Protein AF-A0A3C1QRS1-F1 (afdb_monomer)

Foldseek 3Di:
DDDDDDDDPPDPPPPPVPVVVVVVVVVVVPPPPDPPPVPPPDPPPLDDPALLVLLQLLVVLLCVLQVDPPADHDPDDDDPPPPPPPDDDDDDDDPPPPPPDPDPDPSQVSNLVSLVCNLVNLVVFPQDPVLSVVSVVLSVVVVVVCVVDPPNCQNVDPVSVVSSRVSSNSSNVSSVVRVVVVVVVVVD

Mean predicted aligned error: 15.92 Å

Nearest PDB structures (foldseek):
  4n1y-assembly2_C  TM=4.239E-01  e=4.030E+00  Magallana gigas

Sequence (188 aa):
MNELRPESRSQWRGRWDRCWSLAIAVLLLGCSSGEIEHAEHHDPPHRPERFADAVVRLGELYRERSGTADLPLLELPAVEESPIETAADEEHEEHEESHEDETPVGPAVESRDLWVWLPTLAAETDLPEETWNAIAAISREWQARERELAWDRLADDDATRQWWRQSLIRLADDARRSLDKTNAIEAQ

pLDDT: mean 72.36, std 20.05, range [37.72, 96.56]

Structure (mmCIF, N/CA/C/O backbone):
data_AF-A0A3C1QRS1-F1
#
_entry.id   AF-A0A3C1QRS1-F1
#
loop_
_atom_site.group_PDB
_atom_site.id
_atom_site.type_symbol
_atom_site.label_atom_id
_atom_site.label_alt_id
_atom_site.label_comp_id
_atom_site.label_asym_id
_atom_site.label_entity_id
_atom_site.label_seq_id
_atom_site.pdbx_PDB_ins_code
_atom_site.Cartn_x
_atom_site.Cartn_y
_atom_site.Cartn_z
_atom_site.occupancy
_atom_site.B_iso_or_equiv
_atom_site.auth_seq_id
_atom_site.auth_comp_id
_atom_site.auth_asym_id
_atom_site.auth_atom_id
_atom_site.pdbx_PDB_model_num
ATOM 1 N N . MET A 1 1 ? -22.694 48.373 -62.208 1.00 39.94 1 MET A N 1
ATOM 2 C CA . MET A 1 1 ? -23.420 47.200 -62.737 1.00 39.94 1 MET A CA 1
ATOM 3 C C . MET A 1 1 ? -22.539 45.975 -62.581 1.00 39.94 1 MET A C 1
ATOM 5 O O . MET A 1 1 ? -21.342 46.085 -62.807 1.00 39.94 1 MET A O 1
ATOM 9 N N . ASN A 1 2 ? -23.194 44.864 -62.238 1.00 39.66 2 ASN A N 1
ATOM 10 C CA . ASN A 1 2 ? -22.746 43.468 -62.167 1.00 39.66 2 ASN A CA 1
ATOM 11 C C . ASN A 1 2 ? -22.130 42.968 -60.853 1.00 39.66 2 ASN A C 1
ATOM 13 O O . ASN A 1 2 ? -20.922 42.941 -60.649 1.00 39.66 2 ASN A O 1
ATOM 17 N N . GLU A 1 3 ? -23.049 42.495 -60.009 1.00 40.97 3 GLU A N 1
ATOM 18 C CA . GLU A 1 3 ? -22.867 41.479 -58.977 1.00 40.97 3 GLU A CA 1
ATOM 19 C C . GLU A 1 3 ? -22.369 40.155 -59.593 1.00 40.97 3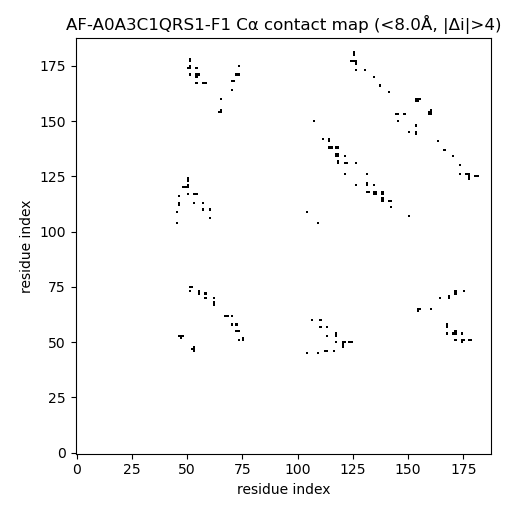 GLU A C 1
ATOM 21 O O . GLU A 1 3 ? -22.897 39.696 -60.609 1.00 40.97 3 GLU A O 1
ATOM 26 N N . LEU A 1 4 ? -21.377 39.517 -58.965 1.00 44.28 4 LEU A N 1
ATOM 27 C CA . LEU A 1 4 ? -20.956 38.147 -59.273 1.00 44.28 4 LEU A CA 1
ATOM 28 C C . LEU A 1 4 ? -21.562 37.188 -58.238 1.00 44.28 4 LEU A C 1
ATOM 30 O O . LEU A 1 4 ? -21.310 37.305 -57.039 1.00 44.28 4 LEU A O 1
ATOM 34 N N . ARG A 1 5 ? -22.385 36.249 -58.725 1.00 52.91 5 ARG A N 1
ATOM 35 C CA . ARG A 1 5 ? -22.987 35.143 -57.960 1.00 52.91 5 ARG A CA 1
ATOM 36 C C . ARG A 1 5 ? -21.921 34.237 -57.321 1.00 52.91 5 ARG A C 1
ATOM 38 O O . ARG A 1 5 ? -20.895 33.992 -57.951 1.00 52.91 5 ARG A O 1
ATOM 45 N N . PRO A 1 6 ? -22.207 33.622 -56.159 1.00 46.84 6 PRO A N 1
ATOM 46 C CA . PRO A 1 6 ? -21.380 32.557 -55.605 1.00 46.84 6 PRO A CA 1
ATOM 47 C C . PRO A 1 6 ? -21.669 31.210 -56.286 1.00 46.84 6 PRO A C 1
ATOM 49 O O . PRO A 1 6 ? -22.813 30.750 -56.334 1.00 46.84 6 PRO A O 1
ATOM 52 N N . GLU A 1 7 ? -20.615 30.568 -56.791 1.00 50.31 7 GLU A N 1
ATOM 53 C CA . GLU A 1 7 ? -20.659 29.201 -57.304 1.00 50.31 7 GLU A CA 1
ATOM 54 C C . GLU A 1 7 ? -20.852 28.156 -56.192 1.00 50.31 7 GLU A C 1
ATOM 56 O O . GLU A 1 7 ? -20.494 28.319 -55.023 1.00 50.31 7 GLU A O 1
ATOM 61 N N . SER A 1 8 ? -21.488 27.066 -56.606 1.00 51.59 8 SER A N 1
ATOM 62 C CA . SER A 1 8 ? -22.119 26.003 -55.834 1.00 51.59 8 SER A CA 1
ATOM 63 C C . SER A 1 8 ? -21.165 25.125 -55.012 1.00 51.59 8 SER A C 1
ATOM 65 O O . SER A 1 8 ? -20.314 24.417 -55.547 1.00 51.59 8 SER A O 1
ATOM 67 N N . ARG A 1 9 ? -21.421 25.052 -53.700 1.00 47.50 9 ARG A N 1
ATOM 68 C CA . ARG A 1 9 ? -20.767 24.181 -52.701 1.00 47.50 9 ARG A CA 1
ATOM 69 C C . ARG A 1 9 ? -21.214 22.700 -52.737 1.00 47.50 9 ARG A C 1
ATOM 71 O O . ARG A 1 9 ? -21.421 22.118 -51.674 1.00 47.50 9 ARG A O 1
ATOM 78 N N . SER A 1 10 ? -21.408 22.064 -53.897 1.00 52.88 10 SER A N 1
ATOM 79 C CA . SER A 1 10 ? -22.007 20.706 -53.931 1.00 52.88 10 SER A CA 1
ATOM 80 C C . SER A 1 10 ? -21.121 19.545 -54.403 1.00 52.88 10 SER A C 1
ATOM 82 O O . SER A 1 10 ? -21.617 18.426 -54.460 1.00 52.88 10 SER A O 1
ATOM 84 N N . GLN A 1 11 ? -19.820 19.730 -54.663 1.00 47.50 11 GLN A N 1
ATOM 85 C CA . GLN A 1 11 ? -18.969 18.622 -55.153 1.00 47.50 11 GLN A CA 1
ATOM 86 C C . GLN A 1 11 ? -18.073 17.921 -54.114 1.00 47.50 11 GLN A C 1
ATOM 88 O O . GLN A 1 11 ? -17.439 16.924 -54.444 1.00 47.50 11 GLN A O 1
ATOM 93 N N . TRP A 1 12 ? -18.051 18.344 -52.846 1.00 48.62 12 TRP A N 1
ATOM 94 C CA . TRP A 1 12 ? -17.111 17.780 -51.854 1.00 48.62 12 TRP A CA 1
ATOM 95 C C . TRP A 1 12 ? -17.691 16.722 -50.901 1.00 48.62 12 TRP A C 1
ATOM 97 O O . TRP A 1 12 ? -16.955 16.186 -50.076 1.00 48.62 12 TRP A O 1
ATOM 107 N N . ARG A 1 13 ? -18.981 16.370 -51.004 1.00 48.38 13 ARG A N 1
ATOM 108 C CA . ARG A 1 13 ? -19.631 15.436 -50.056 1.00 48.38 13 ARG A CA 1
ATOM 109 C C . ARG A 1 13 ? -19.670 13.965 -50.488 1.00 48.38 13 ARG A C 1
ATOM 111 O O . ARG A 1 13 ? -20.066 13.130 -49.698 1.00 48.38 13 ARG A O 1
ATOM 118 N N . GLY A 1 14 ? -19.234 13.612 -51.698 1.00 47.81 14 GLY A N 1
ATOM 119 C CA . GLY A 1 14 ? -19.431 12.248 -52.222 1.00 47.81 14 GLY A CA 1
ATOM 120 C C . GLY A 1 14 ? -18.345 11.211 -51.897 1.00 47.81 14 GLY A C 1
ATOM 121 O O . GLY A 1 14 ? -18.538 10.035 -52.199 1.00 47.81 14 GLY A O 1
ATOM 122 N N . ARG A 1 15 ? -17.187 11.610 -51.345 1.00 47.47 15 ARG A N 1
ATOM 123 C CA . ARG A 1 15 ? -16.005 10.722 -51.235 1.00 47.47 15 ARG A CA 1
ATOM 124 C C . ARG A 1 15 ? -15.656 10.265 -49.814 1.00 47.47 15 ARG A C 1
ATOM 126 O O . ARG A 1 15 ? -14.784 9.418 -49.671 1.00 47.47 15 ARG A O 1
ATOM 133 N N . TRP A 1 16 ? -16.342 10.778 -48.792 1.00 46.84 16 TRP A N 1
ATOM 134 C CA . TRP A 1 16 ? -16.039 10.495 -47.380 1.00 46.84 16 TRP A CA 1
ATOM 135 C C . TRP A 1 16 ? -16.948 9.424 -46.748 1.00 46.84 16 TRP A C 1
ATOM 137 O O . TRP A 1 16 ? -16.534 8.766 -45.797 1.00 46.84 16 TRP A O 1
ATOM 147 N N . ASP A 1 17 ? -18.130 9.161 -47.318 1.00 48.34 17 ASP A N 1
ATOM 148 C CA . ASP A 1 17 ? -19.126 8.256 -46.715 1.00 48.34 17 ASP A CA 1
ATOM 149 C C . ASP A 1 17 ? -18.831 6.754 -46.886 1.00 48.34 17 ASP A C 1
ATOM 151 O O . ASP A 1 17 ? -19.448 5.926 -46.225 1.00 48.34 17 ASP A O 1
ATOM 155 N N . ARG A 1 18 ? -17.870 6.359 -47.735 1.00 50.56 18 ARG A N 1
ATOM 156 C CA . ARG A 1 18 ? -17.584 4.927 -47.978 1.00 50.56 18 ARG A CA 1
ATOM 157 C C . ARG A 1 18 ? -16.589 4.298 -47.001 1.00 50.56 18 ARG A C 1
ATOM 159 O O . ARG A 1 18 ? -16.533 3.077 -46.921 1.00 50.56 18 ARG A O 1
ATOM 166 N N . CYS A 1 19 ? -15.826 5.096 -46.251 1.00 49.41 19 CYS A N 1
ATOM 167 C CA . CYS A 1 19 ? -14.858 4.565 -45.281 1.00 49.41 19 CYS A CA 1
ATOM 168 C C . CYS A 1 19 ? -15.501 4.216 -43.931 1.00 49.41 19 CYS A C 1
ATOM 170 O O . CYS A 1 19 ? -14.977 3.380 -43.202 1.00 49.41 19 CYS A O 1
ATOM 172 N N . TRP A 1 20 ? -16.646 4.818 -43.604 1.00 44.72 20 TRP A N 1
ATOM 173 C CA . TRP A 1 20 ? -17.283 4.636 -42.300 1.00 44.72 20 TR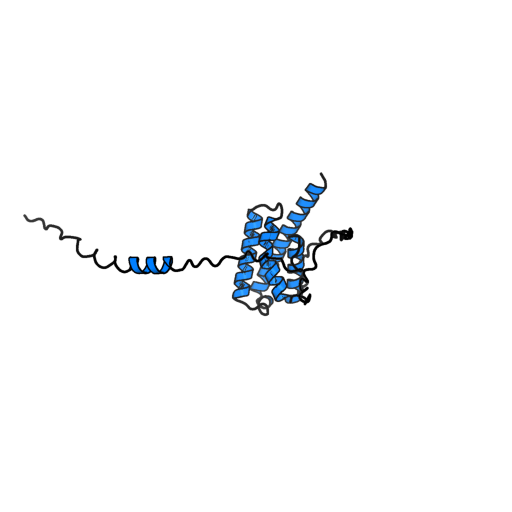P A CA 1
ATOM 174 C C . TRP A 1 20 ? -18.079 3.330 -42.190 1.00 44.72 20 TRP A C 1
ATOM 176 O O . TRP A 1 20 ? -18.100 2.714 -41.128 1.00 44.72 20 TRP A O 1
ATOM 186 N N . SER A 1 21 ? -18.675 2.841 -43.282 1.00 50.91 21 SER A N 1
ATOM 187 C CA . SER A 1 21 ? -19.507 1.628 -43.232 1.00 50.91 21 SER A CA 1
ATOM 188 C C . SER A 1 21 ? -18.708 0.337 -43.017 1.00 50.91 21 SER A C 1
ATOM 190 O O . SER A 1 21 ? -19.229 -0.608 -42.434 1.00 50.91 21 SER A O 1
ATOM 192 N N . LEU A 1 22 ? -17.441 0.289 -43.446 1.00 54.53 22 LEU A N 1
ATOM 193 C CA . LEU A 1 22 ? -16.604 -0.911 -43.311 1.00 54.53 22 LEU A CA 1
ATOM 194 C C . LEU A 1 22 ? -16.035 -1.057 -41.887 1.00 54.53 22 LEU A C 1
ATOM 196 O O . LEU A 1 22 ? -15.890 -2.173 -41.399 1.00 54.53 22 LEU A O 1
ATOM 200 N N . ALA A 1 23 ? -15.804 0.059 -41.187 1.00 56.41 23 ALA A N 1
ATOM 201 C CA . ALA A 1 23 ? -15.341 0.058 -39.798 1.00 56.41 23 ALA A CA 1
ATOM 202 C C . ALA A 1 23 ? -16.412 -0.453 -38.813 1.00 56.41 23 ALA A C 1
ATOM 204 O O . ALA A 1 23 ? -16.091 -1.167 -37.867 1.00 56.41 23 ALA A O 1
ATOM 205 N N . ILE A 1 24 ? -17.691 -0.149 -39.060 1.00 58.31 24 ILE A N 1
ATOM 206 C CA . ILE A 1 24 ? -18.803 -0.590 -38.198 1.00 58.31 24 ILE A CA 1
ATOM 207 C C . ILE A 1 24 ? -19.038 -2.104 -38.322 1.00 58.31 24 ILE A C 1
ATOM 209 O O . ILE A 1 24 ? -19.318 -2.765 -37.326 1.00 58.31 24 ILE A O 1
ATOM 213 N N . ALA A 1 25 ? -18.871 -2.680 -39.517 1.00 54.94 25 ALA A N 1
ATOM 214 C CA . ALA A 1 25 ? -19.080 -4.114 -39.730 1.00 54.94 25 ALA A CA 1
ATOM 215 C C . ALA A 1 25 ? -18.032 -4.994 -39.015 1.00 54.94 25 ALA A C 1
ATOM 217 O O . ALA A 1 25 ? -18.362 -6.093 -38.577 1.00 54.94 25 ALA A O 1
ATOM 218 N N . VAL A 1 26 ? -16.796 -4.507 -38.842 1.00 59.34 26 VAL A N 1
ATOM 219 C CA . VAL A 1 26 ? -15.735 -5.222 -38.102 1.00 59.34 26 VAL A CA 1
ATOM 220 C C . VAL A 1 26 ? -15.983 -5.204 -36.588 1.00 59.34 26 VAL A C 1
ATOM 222 O O . VAL A 1 26 ? -15.642 -6.164 -35.905 1.00 59.34 26 VAL A O 1
ATOM 225 N N . LEU A 1 27 ? -16.643 -4.168 -36.059 1.00 56.66 27 LEU A N 1
ATOM 226 C CA . LEU A 1 27 ? -16.970 -4.072 -34.630 1.00 56.66 27 LEU A CA 1
ATOM 227 C C . LEU A 1 27 ? -18.121 -5.000 -34.197 1.00 56.66 27 LEU A C 1
ATOM 229 O O . LEU A 1 27 ? -18.202 -5.346 -33.024 1.00 56.66 27 LEU A O 1
ATOM 233 N N . LEU A 1 28 ? -18.989 -5.437 -35.118 1.00 55.19 28 LEU A N 1
ATOM 234 C CA . LEU A 1 28 ? -20.160 -6.270 -34.793 1.00 55.19 28 LEU A CA 1
ATOM 235 C C . LEU A 1 28 ? -19.903 -7.788 -34.857 1.00 55.19 28 LEU A C 1
ATOM 237 O O . LEU A 1 28 ? -20.743 -8.561 -34.409 1.00 55.19 28 LEU A O 1
ATOM 241 N N . LEU A 1 29 ? -18.752 -8.227 -35.376 1.00 53.75 29 LEU A N 1
ATOM 242 C CA . LEU A 1 29 ? -18.361 -9.646 -35.456 1.00 53.75 29 LEU A CA 1
ATOM 243 C C . LEU A 1 29 ? -17.457 -10.106 -34.295 1.00 53.75 29 LEU A C 1
ATOM 245 O O . LEU A 1 29 ? -17.057 -11.265 -34.263 1.00 53.75 29 LEU A O 1
ATOM 249 N N . GLY A 1 30 ? -17.143 -9.219 -33.342 1.00 45.81 30 GLY A N 1
ATOM 250 C CA . GLY A 1 30 ? -16.249 -9.498 -32.209 1.00 45.81 30 GLY A CA 1
ATOM 251 C C . GLY A 1 30 ? -16.929 -9.928 -30.902 1.00 45.81 30 GLY A C 1
ATOM 252 O O . GLY A 1 30 ? -16.236 -10.130 -29.913 1.00 45.81 30 GLY A O 1
ATOM 253 N N . CYS A 1 31 ? -18.257 -10.072 -30.862 1.00 50.50 31 CYS A N 1
ATOM 254 C CA . CYS A 1 31 ? -18.978 -10.542 -29.673 1.00 50.50 31 CYS A CA 1
ATOM 255 C C . CYS A 1 31 ? -19.237 -12.054 -29.743 1.00 50.50 31 CYS A C 1
ATOM 257 O O . CYS A 1 31 ? -20.384 -12.493 -29.750 1.00 50.50 31 CYS A O 1
ATOM 259 N N . SER A 1 32 ? -18.178 -12.866 -29.789 1.00 42.03 32 SER A N 1
ATOM 260 C CA . SER A 1 32 ? -18.279 -14.239 -29.292 1.00 42.03 32 SER A CA 1
ATOM 261 C C . SER A 1 32 ? -18.217 -14.162 -27.769 1.00 42.03 32 SER A C 1
ATOM 263 O O . SER A 1 32 ? -17.135 -14.151 -27.184 1.00 42.03 32 SER A O 1
ATOM 265 N N . SER A 1 33 ? -19.384 -14.028 -27.139 1.00 47.28 33 SER A N 1
ATOM 266 C CA . SER A 1 33 ? -19.547 -14.286 -25.713 1.00 47.28 33 SER A CA 1
ATOM 267 C C . SER A 1 33 ? -19.246 -15.764 -25.484 1.00 47.28 33 SER A C 1
ATOM 269 O O . SER A 1 33 ? -20.115 -16.616 -25.668 1.00 47.28 33 SER A O 1
ATOM 271 N N . GLY A 1 34 ? -17.992 -16.069 -25.154 1.00 40.03 34 GLY A N 1
ATOM 272 C CA . GLY A 1 34 ? -17.713 -17.276 -24.394 1.00 40.03 34 GLY A CA 1
ATOM 273 C C . GLY A 1 34 ? -18.531 -17.182 -23.116 1.00 40.03 34 GLY A C 1
ATOM 274 O O . GLY A 1 34 ? -18.587 -16.112 -22.505 1.00 40.03 34 GLY A O 1
ATOM 275 N N . GLU A 1 35 ? -19.235 -18.256 -22.784 1.00 43.28 35 GLU A N 1
ATOM 276 C CA . GLU A 1 35 ? -19.787 -18.448 -21.452 1.00 43.28 35 GLU A CA 1
ATOM 277 C C . GLU A 1 35 ? -18.638 -18.198 -20.475 1.00 43.28 35 GLU A C 1
ATOM 279 O O . GLU A 1 35 ? -17.653 -18.933 -20.450 1.00 43.28 35 GLU A O 1
ATOM 284 N N . ILE A 1 36 ? -18.698 -17.065 -19.775 1.00 47.47 36 ILE A N 1
ATOM 285 C CA . ILE A 1 36 ? -17.807 -16.796 -18.660 1.00 47.47 36 ILE A CA 1
ATOM 286 C C . ILE A 1 36 ? -18.325 -17.741 -17.586 1.00 47.47 36 ILE A C 1
ATOM 288 O O . ILE A 1 36 ? -19.263 -17.408 -16.864 1.00 47.47 36 ILE A O 1
ATOM 292 N N . GLU A 1 37 ? -17.774 -18.953 -17.550 1.00 45.62 37 GLU A N 1
ATOM 293 C CA . GLU A 1 37 ? -17.699 -19.707 -16.310 1.00 45.62 37 GLU A CA 1
ATOM 294 C C . GLU A 1 37 ? -17.168 -18.709 -15.284 1.00 45.62 37 GLU A C 1
ATOM 296 O O . GLU A 1 37 ? -16.065 -18.173 -15.431 1.00 45.62 37 GLU A O 1
ATOM 301 N N . HIS A 1 38 ? -18.017 -18.334 -14.328 1.00 42.88 38 HIS A N 1
ATOM 302 C CA . HIS A 1 38 ? -17.581 -17.582 -13.170 1.00 42.88 38 HIS A CA 1
ATOM 303 C C . HIS A 1 38 ? -16.620 -18.512 -12.443 1.00 42.88 38 HIS A C 1
ATOM 305 O O . HIS A 1 38 ? -17.056 -19.314 -11.627 1.00 42.88 38 HIS A O 1
ATOM 311 N N . ALA A 1 39 ? -15.337 -18.466 -12.812 1.00 52.06 39 ALA A N 1
ATOM 312 C CA . ALA A 1 39 ? -14.289 -19.034 -11.997 1.00 52.06 39 ALA A CA 1
ATOM 313 C C . ALA A 1 39 ? -14.526 -18.445 -10.611 1.00 52.06 39 ALA A C 1
ATOM 315 O O . ALA A 1 39 ? -14.500 -17.219 -10.447 1.00 52.06 39 ALA A O 1
ATOM 316 N N . GLU A 1 40 ? -14.892 -19.302 -9.663 1.00 50.53 40 GLU A N 1
A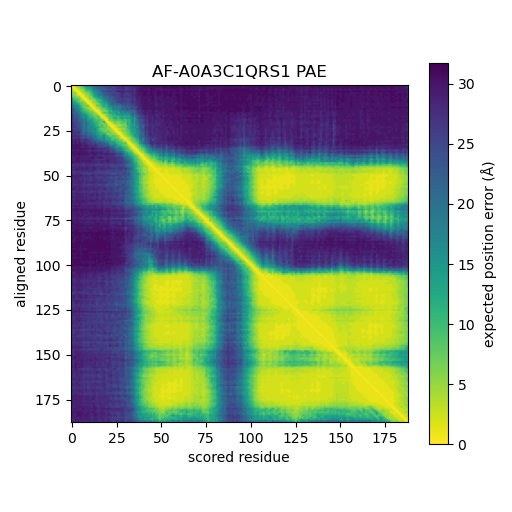TOM 317 C CA . GLU A 1 40 ? -14.936 -18.934 -8.263 1.00 50.53 40 GLU A CA 1
ATOM 318 C C . GLU A 1 40 ? -13.520 -18.467 -7.947 1.00 50.53 40 GLU A C 1
ATOM 320 O O . GLU A 1 40 ? -12.569 -19.246 -7.909 1.00 50.53 40 GLU A O 1
ATOM 325 N N . HIS A 1 41 ? -13.350 -17.145 -7.902 1.00 55.56 41 HIS A N 1
ATOM 326 C CA . HIS A 1 41 ? -12.082 -16.519 -7.590 1.00 55.56 41 HIS A CA 1
ATOM 327 C C . HIS A 1 41 ? -11.869 -16.731 -6.097 1.00 55.56 41 HIS A C 1
ATOM 329 O O . HIS A 1 41 ? -12.187 -15.864 -5.288 1.00 55.56 41 HIS A O 1
ATOM 335 N N . HIS A 1 42 ? -11.387 -17.918 -5.744 1.00 59.62 42 HIS A N 1
ATOM 336 C CA . HIS A 1 42 ? -10.816 -18.153 -4.437 1.00 59.62 42 HIS A CA 1
ATOM 337 C C . HIS A 1 42 ? -9.572 -17.285 -4.337 1.00 59.62 42 HIS A C 1
ATOM 339 O O . HIS A 1 42 ? -8.631 -17.413 -5.126 1.00 59.62 42 HIS A O 1
ATOM 345 N N . ASP A 1 43 ? -9.610 -16.345 -3.399 1.00 68.56 43 ASP A N 1
ATOM 346 C CA . ASP A 1 43 ? -8.413 -15.619 -3.036 1.00 68.56 43 ASP A CA 1
ATOM 347 C C . ASP A 1 43 ? -7.376 -16.629 -2.534 1.00 68.56 43 ASP A C 1
ATOM 349 O O . ASP A 1 43 ? -7.723 -17.570 -1.813 1.00 68.56 43 ASP A O 1
ATOM 353 N N . PRO A 1 44 ? -6.108 -16.481 -2.937 1.00 72.06 44 PRO A N 1
ATOM 354 C CA . PRO A 1 44 ? -5.079 -17.406 -2.512 1.00 72.06 44 PRO A CA 1
ATOM 355 C C . PRO A 1 44 ? -4.884 -17.316 -0.985 1.00 72.06 44 PRO A C 1
ATOM 357 O O . PRO A 1 44 ? -5.183 -16.276 -0.388 1.00 72.06 44 PRO A O 1
ATOM 360 N N . PRO A 1 45 ? -4.326 -18.362 -0.347 1.00 78.12 45 PRO A N 1
ATOM 361 C CA . PRO A 1 45 ? -4.226 -18.461 1.115 1.00 78.12 45 PRO A CA 1
ATOM 362 C C . PRO A 1 45 ? -3.501 -17.294 1.802 1.00 78.12 45 PRO A C 1
ATOM 364 O O . PRO A 1 45 ? -3.683 -17.065 2.992 1.00 78.12 45 PRO A O 1
ATOM 367 N N . HIS A 1 46 ? -2.666 -16.550 1.069 1.00 80.50 46 HIS A N 1
ATOM 368 C CA . HIS A 1 46 ? -1.925 -15.395 1.579 1.00 80.50 46 HIS A CA 1
ATOM 369 C C . HIS A 1 46 ? -2.678 -14.063 1.477 1.00 80.50 46 HIS A C 1
ATOM 371 O O . HIS A 1 46 ? -2.090 -13.030 1.806 1.00 80.50 46 HIS A O 1
ATOM 377 N N . ARG A 1 47 ? -3.940 -14.030 1.017 1.00 87.19 47 ARG A N 1
ATOM 378 C CA . ARG A 1 47 ? -4.738 -12.796 1.058 1.00 87.19 47 ARG A CA 1
ATOM 379 C C . ARG A 1 47 ? -5.048 -12.432 2.514 1.00 87.19 47 ARG A C 1
ATOM 381 O O . ARG A 1 47 ? -5.721 -13.197 3.196 1.00 87.19 47 ARG A O 1
ATOM 388 N N . PRO A 1 48 ? -4.642 -11.242 2.989 1.00 90.44 48 PRO A N 1
ATOM 389 C CA . PRO A 1 48 ? -5.002 -10.796 4.328 1.00 90.44 48 PRO A CA 1
ATOM 390 C C . PRO A 1 48 ? -6.495 -10.484 4.429 1.00 90.44 48 PRO A C 1
ATOM 392 O O . PRO A 1 48 ? -7.066 -9.893 3.510 1.00 90.44 48 PRO A O 1
ATOM 395 N N . GLU A 1 49 ? -7.102 -10.807 5.570 1.00 89.25 49 GLU A N 1
ATOM 396 C CA . GLU A 1 49 ? -8.524 -10.542 5.823 1.00 89.25 49 GLU A CA 1
ATOM 397 C C . GLU A 1 49 ? -8.824 -9.050 5.993 1.00 89.25 49 GLU A C 1
ATOM 399 O O . GLU A 1 49 ? -9.899 -8.584 5.620 1.00 89.25 49 GLU A O 1
ATOM 404 N N . ARG A 1 50 ? -7.890 -8.276 6.566 1.00 91.00 50 ARG A N 1
ATOM 405 C CA . ARG A 1 50 ? -8.108 -6.858 6.882 1.00 91.00 50 ARG A CA 1
ATOM 406 C C . ARG A 1 50 ? -7.155 -5.967 6.105 1.00 91.00 50 ARG A C 1
ATOM 408 O O . ARG A 1 50 ? -5.984 -6.278 5.885 1.00 91.00 50 ARG A O 1
ATOM 415 N N . PHE A 1 51 ? -7.637 -4.767 5.782 1.00 92.56 51 PHE A N 1
ATOM 416 C CA . PHE A 1 51 ? -6.821 -3.715 5.174 1.00 92.56 51 PHE A CA 1
ATOM 417 C C . PHE A 1 51 ? -5.536 -3.427 5.964 1.00 92.56 51 PHE A C 1
ATOM 419 O O . PHE A 1 51 ? -4.467 -3.284 5.375 1.00 92.56 51 PHE A O 1
ATOM 426 N N . ALA A 1 52 ? -5.622 -3.373 7.296 1.00 92.56 52 ALA A N 1
ATOM 427 C CA . ALA A 1 52 ? -4.469 -3.081 8.140 1.00 92.56 52 ALA A CA 1
ATOM 428 C C . ALA A 1 52 ? -3.387 -4.174 8.063 1.00 92.56 52 ALA A C 1
ATOM 430 O O . ALA A 1 52 ? -2.202 -3.843 7.986 1.00 92.56 52 ALA A O 1
ATOM 431 N N . ASP A 1 53 ? -3.790 -5.444 7.987 1.00 92.00 53 ASP A N 1
ATOM 432 C CA . ASP A 1 53 ? -2.883 -6.592 7.870 1.00 92.00 53 ASP A CA 1
ATOM 433 C C . ASP A 1 53 ? -2.134 -6.556 6.531 1.00 92.00 53 ASP A C 1
ATOM 435 O O . ASP A 1 53 ? -0.912 -6.712 6.483 1.00 92.00 53 ASP A O 1
ATOM 439 N N . ALA A 1 54 ? -2.838 -6.227 5.442 1.00 93.81 54 ALA A N 1
ATOM 440 C CA . ALA A 1 54 ? -2.220 -6.052 4.130 1.00 93.81 54 ALA A CA 1
ATOM 441 C C . ALA A 1 54 ? -1.189 -4.917 4.099 1.00 93.81 54 ALA A C 1
ATOM 443 O O . ALA A 1 54 ? -0.118 -5.060 3.503 1.00 93.81 54 ALA A O 1
ATOM 444 N N . VAL A 1 55 ? -1.474 -3.795 4.765 1.00 94.00 55 VAL A N 1
ATOM 445 C CA . VAL A 1 55 ? -0.530 -2.672 4.861 1.00 94.00 55 VAL A CA 1
ATOM 446 C C . VAL A 1 55 ? 0.706 -3.051 5.681 1.00 94.00 55 VAL A C 1
ATOM 448 O O . VAL A 1 55 ? 1.821 -2.683 5.299 1.00 94.00 55 VAL A O 1
ATOM 451 N N . VAL A 1 56 ? 0.541 -3.808 6.772 1.00 92.56 56 VAL A N 1
ATOM 452 C CA . VAL A 1 56 ? 1.670 -4.331 7.559 1.00 92.56 56 VAL A CA 1
ATOM 453 C C . VAL A 1 56 ? 2.539 -5.243 6.707 1.00 92.56 56 VAL A C 1
ATOM 455 O O . VAL A 1 56 ? 3.745 -4.996 6.604 1.00 92.56 56 VAL A O 1
ATOM 458 N N . ARG A 1 57 ? 1.934 -6.224 6.027 1.00 93.06 57 ARG A N 1
ATOM 459 C CA . ARG A 1 57 ? 2.679 -7.179 5.204 1.00 93.06 57 ARG A CA 1
ATOM 460 C C . ARG A 1 57 ? 3.423 -6.497 4.056 1.00 93.06 57 ARG A C 1
ATOM 462 O O . ARG A 1 57 ? 4.594 -6.783 3.812 1.00 93.06 57 ARG A O 1
ATOM 469 N N . LEU A 1 58 ? 2.813 -5.497 3.415 1.00 92.69 58 LEU A N 1
ATOM 470 C CA . LEU A 1 58 ? 3.497 -4.664 2.419 1.00 92.69 58 LEU A CA 1
ATOM 471 C C . LEU A 1 58 ? 4.700 -3.901 2.992 1.00 92.69 58 LEU A C 1
ATOM 473 O O . LEU A 1 58 ? 5.717 -3.744 2.311 1.00 92.69 58 LEU A O 1
ATOM 477 N N . GLY A 1 59 ? 4.606 -3.422 4.234 1.00 91.69 59 GLY A N 1
ATOM 478 C CA . GLY A 1 59 ? 5.717 -2.778 4.932 1.00 91.69 59 GLY A CA 1
ATOM 479 C C . GLY A 1 59 ? 6.887 -3.728 5.201 1.00 91.69 59 GLY A C 1
ATOM 480 O O . GLY A 1 59 ? 8.050 -3.326 5.091 1.00 91.69 59 GLY A O 1
ATOM 481 N N . GLU A 1 60 ? 6.597 -4.988 5.518 1.00 91.12 60 GLU A N 1
ATOM 482 C CA . GLU A 1 60 ? 7.601 -6.042 5.690 1.00 91.12 60 GLU A CA 1
ATOM 483 C C . GLU A 1 60 ? 8.296 -6.383 4.377 1.00 91.12 60 GLU A C 1
ATOM 485 O O . GLU A 1 60 ? 9.522 -6.301 4.311 1.00 91.12 60 GLU A O 1
ATOM 490 N N . LEU A 1 61 ? 7.530 -6.639 3.314 1.00 90.75 61 LEU A N 1
ATOM 491 C CA . LEU A 1 61 ? 8.069 -6.923 1.982 1.00 90.75 61 LEU A CA 1
ATOM 492 C C . LEU A 1 61 ? 8.946 -5.776 1.467 1.00 90.75 61 LEU A C 1
ATOM 494 O O . LEU A 1 61 ? 10.017 -5.998 0.898 1.00 90.75 61 LEU A O 1
ATOM 498 N N . TYR A 1 62 ? 8.552 -4.526 1.727 1.00 88.69 62 TYR A N 1
ATOM 499 C CA . TYR A 1 62 ? 9.398 -3.375 1.426 1.00 88.69 62 TYR A CA 1
ATOM 500 C C . TYR A 1 62 ? 10.700 -3.377 2.238 1.00 88.69 62 TYR A C 1
ATOM 502 O O . TYR A 1 62 ? 11.758 -3.054 1.692 1.00 88.69 62 TYR A O 1
ATOM 510 N N . ARG A 1 63 ? 10.670 -3.718 3.531 1.00 88.25 63 ARG A N 1
ATOM 511 C CA . ARG A 1 63 ? 11.882 -3.802 4.365 1.00 88.25 63 ARG A CA 1
ATOM 512 C C . ARG A 1 63 ? 12.809 -4.909 3.879 1.00 88.25 63 ARG A C 1
ATOM 514 O O . ARG A 1 63 ? 14.004 -4.656 3.736 1.00 88.25 63 ARG A O 1
ATOM 521 N N . GLU A 1 64 ? 12.262 -6.086 3.592 1.00 88.31 64 GLU A N 1
ATOM 522 C CA . GLU A 1 64 ? 12.991 -7.220 3.021 1.00 88.31 64 GLU A CA 1
ATOM 523 C C . GLU A 1 64 ? 13.668 -6.821 1.706 1.00 88.31 64 GLU A C 1
ATOM 525 O O . GLU A 1 64 ? 14.858 -7.071 1.512 1.00 88.31 64 GLU A O 1
ATOM 530 N N . ARG A 1 65 ? 12.943 -6.116 0.828 1.00 87.38 65 ARG A N 1
ATOM 531 C CA . ARG A 1 65 ? 13.467 -5.708 -0.478 1.00 87.38 65 ARG A CA 1
ATOM 532 C C . ARG A 1 65 ? 14.463 -4.548 -0.404 1.00 87.38 65 ARG A C 1
ATOM 534 O O . ARG A 1 65 ? 15.443 -4.558 -1.147 1.00 87.38 65 ARG A O 1
ATOM 541 N N . SER A 1 66 ? 14.203 -3.537 0.424 1.00 83.44 66 SER A N 1
ATOM 542 C CA . SER A 1 66 ? 15.011 -2.308 0.506 1.00 83.44 66 SER A CA 1
ATOM 543 C C . SER A 1 66 ? 16.198 -2.415 1.464 1.00 83.44 66 SER A C 1
ATOM 545 O O . SER A 1 66 ? 17.112 -1.595 1.392 1.00 83.44 66 SER A O 1
ATOM 547 N N . GLY A 1 67 ? 16.176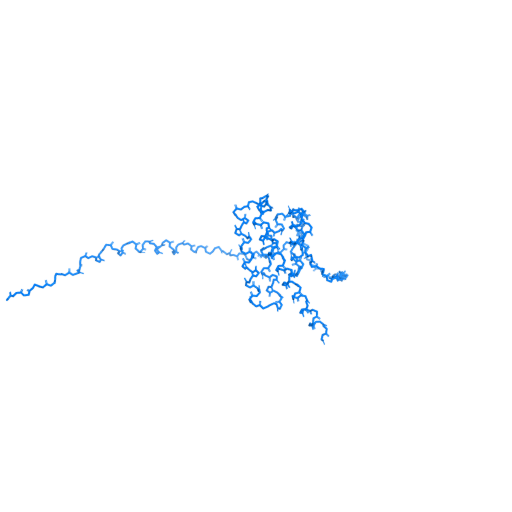 -3.375 2.394 1.00 82.50 67 GLY A N 1
ATOM 548 C CA . GLY A 1 67 ? 17.138 -3.469 3.493 1.00 82.50 67 GLY A CA 1
ATOM 549 C C . GLY A 1 67 ? 17.019 -2.335 4.521 1.00 82.50 67 GLY A C 1
ATOM 550 O O . GLY A 1 67 ? 17.911 -2.172 5.352 1.00 82.50 67 GLY A O 1
ATOM 551 N N . THR A 1 68 ? 15.951 -1.525 4.475 1.00 73.62 68 THR A N 1
ATOM 552 C CA . THR A 1 68 ? 15.774 -0.357 5.354 1.00 73.62 68 THR A CA 1
ATOM 553 C C . THR A 1 68 ? 14.779 -0.640 6.479 1.00 73.62 68 THR A C 1
ATOM 555 O O . THR A 1 68 ? 13.627 -0.982 6.235 1.00 73.62 68 THR A O 1
ATOM 558 N N . ALA A 1 69 ? 15.193 -0.444 7.734 1.00 68.50 69 ALA A N 1
ATOM 559 C CA . ALA A 1 69 ? 14.318 -0.607 8.903 1.00 68.50 69 ALA A CA 1
ATOM 560 C C . ALA A 1 69 ? 13.416 0.617 9.182 1.00 68.50 69 ALA A C 1
ATOM 562 O O . ALA A 1 69 ? 12.654 0.621 10.140 1.00 68.50 69 ALA A O 1
ATOM 563 N N . ASP A 1 70 ? 13.488 1.648 8.341 1.00 67.75 70 ASP A N 1
ATOM 564 C CA . ASP A 1 70 ? 13.121 3.035 8.656 1.00 67.75 70 ASP A CA 1
ATOM 565 C C . ASP A 1 70 ? 11.626 3.373 8.439 1.00 67.75 70 ASP A C 1
ATOM 567 O O . ASP A 1 70 ? 11.260 4.535 8.213 1.00 67.75 70 ASP A O 1
ATOM 571 N N . LEU A 1 71 ? 10.763 2.351 8.448 1.00 67.06 71 LEU A N 1
ATOM 572 C CA . LEU A 1 71 ? 9.309 2.489 8.361 1.00 67.06 71 LEU A CA 1
ATOM 573 C C . LEU A 1 71 ? 8.676 2.329 9.748 1.00 67.06 71 LEU A C 1
ATOM 575 O O . LEU A 1 71 ? 8.934 1.310 10.396 1.00 67.06 71 LEU A O 1
ATOM 579 N N . PRO A 1 72 ? 7.810 3.264 10.184 1.00 62.81 72 PRO A N 1
ATOM 580 C CA . PRO A 1 72 ? 6.956 3.026 11.3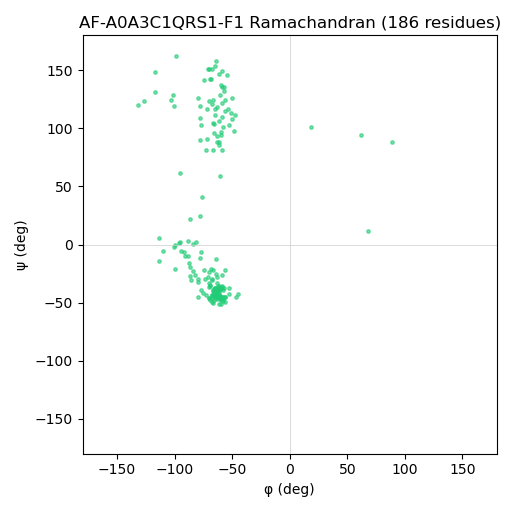37 1.00 62.81 72 PRO A CA 1
ATOM 581 C C . PRO A 1 72 ? 5.955 1.924 10.965 1.00 62.81 72 PRO A C 1
ATOM 583 O O . PRO A 1 72 ? 5.035 2.161 10.185 1.00 62.81 72 PRO A O 1
ATOM 586 N N . LEU A 1 73 ? 6.162 0.706 11.468 1.00 65.31 73 LEU A N 1
ATOM 587 C CA . LEU A 1 73 ? 5.167 -0.356 11.331 1.00 65.31 73 LEU A CA 1
ATOM 588 C C . LEU A 1 73 ? 3.942 -0.010 12.175 1.00 65.31 73 LEU A C 1
ATOM 590 O O . LEU A 1 73 ? 4.059 0.529 13.277 1.00 65.31 73 LEU A O 1
ATOM 594 N N . LEU A 1 74 ? 2.767 -0.331 11.647 1.00 66.94 74 LEU A N 1
ATOM 595 C CA . LEU A 1 74 ? 1.564 -0.441 12.455 1.00 66.94 74 LEU A CA 1
ATOM 596 C C . LEU A 1 74 ? 1.768 -1.572 13.463 1.00 66.94 74 LEU A C 1
ATOM 598 O O . LEU A 1 74 ? 1.955 -2.720 13.074 1.00 66.94 74 LEU A O 1
ATOM 602 N N . GLU A 1 75 ? 1.732 -1.241 14.749 1.00 67.88 75 GLU A N 1
ATOM 603 C CA . GLU A 1 75 ? 1.506 -2.238 15.789 1.00 67.88 75 GLU A CA 1
ATOM 604 C C . GLU A 1 75 ? 0.011 -2.550 15.779 1.00 67.88 75 GLU A C 1
ATOM 606 O O . GLU A 1 75 ? -0.809 -1.731 16.202 1.00 67.88 75 GLU A O 1
ATOM 611 N N . LEU A 1 76 ? -0.349 -3.693 15.201 1.00 61.97 76 LEU A N 1
ATOM 612 C CA . LEU A 1 76 ? -1.720 -4.183 15.238 1.00 61.97 76 LEU A CA 1
ATOM 613 C C . LEU A 1 76 ? -2.008 -4.734 16.640 1.00 61.97 76 LEU A C 1
ATOM 615 O O . LEU A 1 76 ? -1.121 -5.352 17.238 1.00 61.97 76 LEU A O 1
ATOM 619 N N . PRO A 1 77 ? -3.219 -4.530 17.191 1.00 56.59 77 PRO A N 1
ATOM 620 C CA . PRO A 1 77 ? -3.625 -5.276 18.374 1.00 56.59 77 PRO A CA 1
ATOM 621 C C . PRO A 1 77 ? -3.537 -6.769 18.046 1.00 56.59 77 PRO A C 1
ATOM 623 O O . PRO A 1 77 ? -3.930 -7.177 16.953 1.00 56.59 77 PRO A O 1
ATOM 626 N N . ALA A 1 78 ? -2.985 -7.567 18.965 1.00 51.38 78 ALA A N 1
ATOM 627 C CA . ALA A 1 78 ? -2.886 -9.008 18.776 1.00 51.38 78 ALA A CA 1
ATOM 628 C C . ALA A 1 78 ? -4.282 -9.555 18.457 1.00 51.38 78 ALA A C 1
ATOM 630 O O . ALA A 1 78 ? -5.199 -9.420 19.268 1.00 51.38 78 ALA A O 1
ATOM 631 N N . VAL A 1 79 ? -4.443 -10.120 17.261 1.00 50.47 79 VAL A N 1
ATOM 632 C CA . VAL A 1 79 ? -5.615 -10.929 16.950 1.00 50.47 79 VAL A CA 1
ATOM 633 C C . VAL A 1 79 ? -5.494 -12.132 17.873 1.00 50.47 79 VAL A C 1
ATOM 635 O O . VAL A 1 79 ? -4.537 -12.898 17.758 1.00 50.47 79 VAL A O 1
ATOM 638 N N . GLU A 1 80 ? -6.387 -12.253 18.856 1.00 44.91 80 GLU A N 1
ATOM 639 C CA . GLU A 1 80 ? -6.532 -13.531 19.542 1.00 44.91 80 GLU A CA 1
ATOM 640 C C . GLU A 1 80 ? -6.956 -14.513 18.458 1.00 44.91 80 GLU A C 1
ATOM 642 O O . GLU A 1 80 ? -8.067 -14.413 17.937 1.00 44.91 80 GLU A O 1
ATOM 647 N N . GLU A 1 81 ? -6.031 -15.381 18.042 1.00 44.31 81 GLU A N 1
ATOM 648 C CA . GLU A 1 81 ? -6.332 -16.499 17.162 1.00 44.31 81 GLU A CA 1
ATOM 649 C C . GLU A 1 81 ? -7.486 -17.248 17.822 1.00 44.31 81 GLU A C 1
ATOM 651 O O . GLU A 1 81 ? -7.318 -17.895 18.860 1.00 44.31 81 GLU A O 1
ATOM 656 N N . SER A 1 82 ? -8.693 -17.052 17.290 1.00 37.72 82 SER A N 1
ATOM 657 C CA . SER A 1 82 ? -9.872 -17.728 17.799 1.00 37.72 82 SER A CA 1
ATOM 658 C C . SE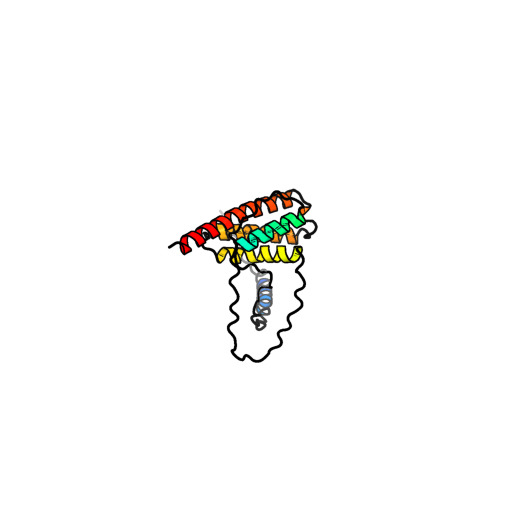R A 1 82 ? -9.572 -19.222 17.722 1.00 37.72 82 SER A C 1
ATOM 660 O O . SER A 1 82 ? -9.195 -19.697 16.645 1.00 37.72 82 SER A O 1
ATOM 662 N N . PRO A 1 83 ? -9.672 -19.974 18.833 1.00 37.84 83 PRO A N 1
ATOM 663 C CA . PRO A 1 83 ? -9.541 -21.414 18.774 1.00 37.84 83 PRO A CA 1
ATOM 664 C C . PRO A 1 83 ? -10.581 -21.911 17.778 1.00 37.84 83 PRO A C 1
ATOM 666 O O . PRO A 1 83 ? -11.778 -21.746 18.007 1.00 37.84 83 PRO A O 1
ATOM 669 N N . ILE A 1 84 ? -10.120 -22.480 16.666 1.00 41.97 84 ILE A N 1
ATOM 670 C CA . ILE A 1 84 ? -10.973 -23.185 15.717 1.00 41.97 84 ILE A CA 1
ATOM 671 C C . ILE A 1 84 ? -11.614 -24.328 16.514 1.00 41.97 84 ILE A C 1
ATOM 673 O O . ILE A 1 84 ? -11.011 -25.388 16.703 1.00 41.97 84 ILE A O 1
ATOM 677 N N . GLU A 1 85 ? -12.814 -24.102 17.055 1.00 39.25 85 GLU A N 1
ATOM 678 C CA . GLU A 1 85 ? -13.674 -25.174 17.535 1.00 39.25 85 GLU A CA 1
ATOM 679 C C . GLU A 1 85 ? -14.072 -25.970 16.298 1.00 39.25 85 GLU A C 1
ATOM 681 O O . GLU A 1 85 ? -14.988 -25.627 15.553 1.00 39.25 85 GLU A O 1
ATOM 686 N N . THR A 1 86 ? -13.318 -27.038 16.066 1.00 42.88 86 THR A N 1
ATOM 687 C CA . THR A 1 86 ? -13.662 -28.105 15.137 1.00 42.88 86 THR A CA 1
ATOM 688 C C . THR A 1 86 ? -14.894 -28.823 15.688 1.00 42.88 86 THR A C 1
ATOM 690 O O . THR A 1 86 ? -14.810 -29.842 16.372 1.00 42.88 86 THR A O 1
ATOM 693 N N . ALA A 1 87 ? -16.068 -28.240 15.448 1.00 43.94 87 ALA A N 1
ATOM 694 C CA . ALA A 1 87 ? -17.335 -28.919 15.637 1.00 43.94 87 ALA A CA 1
ATOM 695 C C . ALA A 1 87 ? -17.481 -29.965 14.524 1.00 43.94 87 ALA A C 1
ATOM 697 O O . ALA A 1 87 ? -17.468 -29.650 13.337 1.00 43.94 87 ALA A O 1
ATOM 698 N N . ALA A 1 88 ? -17.534 -31.219 14.956 1.00 49.53 88 ALA A N 1
ATOM 699 C CA . ALA A 1 88 ? -17.600 -32.409 14.131 1.00 49.53 88 ALA A CA 1
ATOM 700 C C . ALA A 1 88 ? -18.890 -32.531 13.296 1.00 49.53 88 ALA A C 1
ATOM 702 O O . ALA A 1 88 ? -19.961 -32.106 13.728 1.00 49.53 88 ALA A O 1
ATOM 703 N N . ASP A 1 89 ? -18.721 -33.249 12.181 1.00 50.53 89 ASP A N 1
ATOM 704 C CA . ASP A 1 89 ? -19.680 -34.059 11.418 1.00 50.53 89 ASP A CA 1
ATOM 705 C C . ASP A 1 89 ? -20.906 -33.379 10.785 1.00 50.53 89 ASP A C 1
ATOM 707 O O . ASP A 1 89 ? -22.001 -33.385 11.343 1.00 50.53 89 ASP A O 1
ATOM 711 N N . GLU A 1 90 ? -20.760 -32.994 9.511 1.00 47.72 90 GLU A N 1
ATOM 712 C CA . GLU A 1 90 ? -21.790 -33.231 8.491 1.00 47.72 90 GLU A CA 1
ATOM 713 C C . GLU A 1 90 ? -21.130 -33.830 7.239 1.00 47.72 90 GLU A C 1
ATOM 715 O O . GLU A 1 90 ? -20.226 -33.241 6.648 1.00 47.72 90 GLU A O 1
ATOM 720 N N . GLU A 1 91 ? -21.562 -35.037 6.869 1.00 48.97 91 GLU A N 1
ATOM 721 C CA . GLU A 1 91 ? -21.068 -35.791 5.718 1.00 48.97 91 GLU A CA 1
ATOM 722 C C . GLU A 1 91 ? -21.267 -34.999 4.415 1.00 48.97 91 GLU A C 1
ATOM 724 O O . GLU A 1 91 ? -22.392 -34.835 3.942 1.00 48.97 91 GLU A O 1
ATOM 729 N N . HIS A 1 92 ? -20.168 -34.528 3.827 1.00 46.56 92 HIS A N 1
ATOM 730 C CA . HIS A 1 92 ? -20.115 -34.052 2.449 1.00 46.56 92 HIS A CA 1
ATOM 731 C C . HIS A 1 92 ? -19.171 -34.951 1.658 1.00 46.56 92 HIS A C 1
ATOM 733 O O . HIS A 1 92 ? -18.070 -35.267 2.106 1.00 46.56 92 HIS A O 1
ATOM 739 N N . GLU A 1 93 ? -19.655 -35.391 0.499 1.00 45.38 93 GLU A N 1
ATOM 740 C CA . GLU A 1 93 ? -18.944 -36.244 -0.444 1.00 45.38 93 GLU A CA 1
ATOM 741 C C . GLU A 1 93 ? -17.546 -35.683 -0.737 1.00 45.38 93 GLU A C 1
ATOM 743 O O . GLU A 1 93 ? -17.383 -34.520 -1.103 1.00 45.38 93 GLU A O 1
ATOM 748 N N . GLU A 1 94 ? -16.549 -36.545 -0.546 1.00 41.00 94 GLU A N 1
ATOM 749 C CA . GLU A 1 94 ? -15.127 -36.295 -0.746 1.00 41.00 94 GLU A CA 1
ATOM 750 C C . GLU A 1 94 ? -14.857 -35.936 -2.216 1.00 41.00 94 GLU A C 1
ATOM 752 O O . GLU A 1 94 ? -14.565 -36.791 -3.053 1.00 41.00 94 GLU A O 1
ATOM 757 N N . HIS A 1 95 ? -14.952 -34.654 -2.552 1.00 45.69 95 HIS A N 1
ATOM 758 C CA . HIS A 1 95 ? -14.167 -34.121 -3.649 1.00 45.69 95 HIS A CA 1
ATOM 759 C C . HIS A 1 95 ? -12.757 -33.913 -3.106 1.00 45.69 95 HIS A C 1
ATOM 761 O O . HIS A 1 95 ? -12.533 -33.042 -2.270 1.00 45.69 95 HIS A O 1
ATOM 767 N N . GLU A 1 96 ? -11.821 -34.756 -3.553 1.00 40.25 96 GLU A N 1
ATOM 768 C CA . GLU A 1 96 ? -10.381 -34.536 -3.417 1.00 40.25 96 GLU A CA 1
ATOM 769 C C . GLU A 1 96 ? -10.036 -33.213 -4.119 1.00 40.25 96 GLU A C 1
ATOM 771 O O . GLU A 1 96 ? -9.635 -33.176 -5.284 1.00 40.25 96 GLU A O 1
ATOM 776 N N . GLU A 1 97 ? -10.259 -32.102 -3.423 1.00 49.28 97 GLU A N 1
ATOM 777 C CA . GLU A 1 97 ? -9.682 -30.825 -3.776 1.00 49.28 97 GLU A CA 1
ATOM 778 C C . GLU A 1 97 ? -8.184 -31.011 -3.572 1.00 49.28 97 GLU A C 1
ATOM 780 O O . GLU A 1 97 ? -7.677 -31.157 -2.459 1.00 49.28 97 GLU A O 1
ATOM 785 N N . SER A 1 98 ? -7.493 -31.168 -4.696 1.00 40.59 98 SER A N 1
ATOM 786 C CA . SER A 1 98 ? -6.048 -31.122 -4.784 1.00 40.59 98 SER A CA 1
ATOM 787 C C . SER A 1 98 ? -5.594 -29.874 -4.033 1.00 40.59 98 SER A C 1
ATOM 789 O O . SER A 1 98 ? -5.630 -28.780 -4.588 1.00 40.59 98 SER A O 1
ATOM 791 N N . HIS A 1 99 ? -5.188 -30.038 -2.773 1.00 49.84 99 HIS A N 1
ATOM 792 C CA . HIS A 1 99 ? -4.384 -29.068 -2.052 1.00 49.84 99 HIS A CA 1
ATOM 793 C C . HIS A 1 99 ? -3.078 -28.959 -2.838 1.00 49.84 99 HIS A C 1
ATOM 795 O O . HIS A 1 99 ? -2.128 -29.715 -2.621 1.00 49.84 99 HIS A O 1
ATOM 801 N N . GLU A 1 100 ? -3.095 -28.099 -3.854 1.00 52.22 100 GLU A N 1
ATOM 802 C CA . GLU A 1 100 ? -1.932 -27.706 -4.619 1.00 52.22 100 GLU A CA 1
ATOM 803 C C . GLU A 1 100 ? -0.974 -27.072 -3.619 1.00 52.22 100 GLU A C 1
ATOM 805 O O . GLU A 1 100 ? -1.170 -25.940 -3.194 1.00 52.22 100 GLU A O 1
ATOM 810 N N . ASP A 1 101 ? -0.030 -27.899 -3.167 1.00 49.12 101 ASP A N 1
ATOM 811 C CA . ASP A 1 101 ? 1.278 -27.582 -2.606 1.00 49.12 101 ASP A CA 1
ATOM 812 C C . ASP A 1 101 ? 1.376 -26.120 -2.134 1.00 49.12 101 ASP A C 1
ATOM 814 O O . ASP A 1 101 ? 1.551 -25.220 -2.962 1.00 49.12 101 ASP A O 1
ATOM 818 N N . GLU A 1 102 ? 1.262 -25.896 -0.813 1.00 55.03 102 GLU A N 1
ATOM 819 C CA . GLU A 1 102 ? 1.493 -24.621 -0.105 1.00 55.03 102 GLU A CA 1
ATOM 820 C C . GLU A 1 102 ? 2.948 -24.153 -0.297 1.00 55.03 102 GLU A C 1
ATOM 822 O O . GLU A 1 102 ? 3.750 -24.018 0.631 1.00 55.03 102 GLU A O 1
ATOM 827 N N . THR A 1 103 ? 3.346 -23.948 -1.543 1.00 57.12 103 THR A N 1
ATOM 828 C CA . THR A 1 103 ? 4.631 -23.389 -1.888 1.00 57.12 103 THR A CA 1
ATOM 829 C C . THR A 1 103 ? 4.582 -21.924 -1.470 1.00 57.12 103 THR A C 1
ATOM 831 O O . THR A 1 103 ? 3.678 -21.194 -1.885 1.00 57.12 103 THR A O 1
ATOM 834 N N . PRO A 1 104 ? 5.513 -21.471 -0.611 1.00 62.94 104 PRO A N 1
ATOM 835 C CA . PRO A 1 104 ? 5.508 -20.095 -0.154 1.00 62.94 104 PRO A CA 1
ATOM 836 C C . PRO A 1 104 ? 5.614 -19.174 -1.368 1.00 62.94 104 PRO A C 1
ATOM 838 O O . PRO A 1 104 ? 6.561 -19.263 -2.159 1.00 62.94 104 PRO A O 1
ATOM 841 N N . VAL A 1 105 ? 4.616 -18.305 -1.523 1.00 76.88 105 VAL A N 1
ATOM 842 C CA . VAL A 1 105 ? 4.570 -17.331 -2.608 1.00 76.88 105 VAL A CA 1
ATOM 843 C C . VAL A 1 105 ? 5.787 -16.422 -2.483 1.00 76.88 105 VAL A C 1
ATOM 845 O O . VAL A 1 105 ? 6.096 -15.895 -1.416 1.00 76.88 105 VAL A O 1
ATOM 848 N N . GLY A 1 106 ? 6.531 -16.268 -3.578 1.00 85.56 106 GLY A N 1
ATOM 849 C CA . GLY A 1 106 ? 7.718 -15.420 -3.574 1.00 85.56 106 GLY A CA 1
ATOM 850 C C . GLY A 1 106 ? 7.353 -13.961 -3.259 1.00 85.56 106 GLY A C 1
ATOM 851 O O . GLY A 1 106 ? 6.316 -13.484 -3.725 1.00 85.56 106 GLY A O 1
ATOM 852 N N . PRO A 1 107 ? 8.230 -13.201 -2.576 1.00 87.81 107 PRO A N 1
ATOM 853 C CA . PRO A 1 107 ? 7.918 -11.857 -2.067 1.00 87.81 107 PRO A CA 1
ATOM 854 C C . PRO A 1 107 ? 7.497 -10.861 -3.160 1.00 87.81 107 PRO A C 1
ATOM 856 O O . PRO A 1 107 ? 6.756 -9.916 -2.904 1.00 87.81 107 PRO A O 1
ATOM 859 N N . ALA A 1 108 ? 7.954 -11.076 -4.397 1.00 87.69 108 ALA A N 1
ATOM 860 C CA . ALA A 1 108 ? 7.555 -10.280 -5.554 1.00 87.69 108 ALA A CA 1
ATOM 861 C C . ALA A 1 108 ? 6.079 -10.479 -5.930 1.00 87.69 108 ALA A C 1
ATOM 863 O O . ALA A 1 108 ? 5.369 -9.509 -6.181 1.00 87.69 108 ALA A O 1
ATOM 864 N N . VAL A 1 109 ? 5.633 -11.738 -5.973 1.00 89.19 109 VAL A N 1
ATOM 865 C CA . VAL A 1 109 ? 4.250 -12.096 -6.313 1.00 89.19 109 VAL A CA 1
ATOM 866 C C . VAL A 1 109 ? 3.331 -11.663 -5.181 1.00 89.19 109 VAL A C 1
ATOM 868 O O . VAL A 1 109 ? 2.362 -10.956 -5.425 1.00 89.19 109 VAL A O 1
ATOM 871 N N . GLU A 1 110 ? 3.715 -11.961 -3.942 1.00 91.25 110 GLU A N 1
ATOM 872 C CA . GLU A 1 110 ? 2.952 -11.560 -2.765 1.00 91.25 110 GLU A CA 1
ATOM 873 C C . GLU A 1 110 ? 2.769 -10.037 -2.700 1.00 91.25 110 GLU A C 1
ATOM 875 O O . GLU A 1 110 ? 1.655 -9.544 -2.531 1.00 91.25 110 GLU A O 1
ATOM 880 N N . SER A 1 111 ? 3.836 -9.256 -2.912 1.00 91.19 111 SER A N 1
ATOM 881 C CA . SER A 1 111 ? 3.711 -7.796 -2.922 1.00 91.19 111 SER A CA 1
ATOM 882 C C . SER A 1 111 ? 2.775 -7.316 -4.023 1.00 91.19 111 SER A C 1
ATOM 884 O O . SER A 1 111 ? 2.007 -6.384 -3.784 1.00 91.19 111 SER A O 1
ATOM 886 N N . ARG A 1 112 ? 2.855 -7.908 -5.218 1.00 92.12 112 ARG A N 1
ATOM 887 C CA . ARG A 1 112 ? 1.982 -7.557 -6.337 1.00 92.12 112 ARG A CA 1
ATOM 888 C C . ARG A 1 112 ? 0.523 -7.812 -5.995 1.00 92.12 112 ARG A C 1
ATOM 890 O O . ARG A 1 112 ? -0.303 -6.929 -6.220 1.00 92.12 112 ARG A O 1
ATOM 897 N N . ASP A 1 113 ? 0.228 -8.975 -5.436 1.00 93.19 113 ASP A N 1
ATOM 898 C CA . ASP A 1 113 ? -1.127 -9.358 -5.060 1.00 93.19 113 ASP A CA 1
ATOM 899 C C . ASP A 1 113 ? -1.690 -8.409 -3.998 1.00 93.19 113 ASP A C 1
ATOM 901 O O . ASP A 1 113 ? -2.779 -7.860 -4.167 1.00 93.19 113 ASP A O 1
ATOM 905 N N . LEU A 1 114 ? -0.901 -8.084 -2.970 1.00 94.12 114 LEU A N 1
ATOM 906 C CA . LEU A 1 114 ? -1.296 -7.115 -1.947 1.00 94.12 114 LEU A CA 1
ATOM 907 C C . LEU A 1 114 ? -1.630 -5.744 -2.553 1.00 94.12 114 LEU A C 1
ATOM 909 O O . LEU A 1 114 ? -2.668 -5.165 -2.232 1.00 94.12 114 LEU A O 1
ATOM 913 N N . TRP A 1 115 ? -0.811 -5.233 -3.479 1.00 94.50 115 TRP A N 1
ATOM 914 C CA . TRP A 1 115 ? -1.108 -3.981 -4.190 1.00 94.50 115 TRP A CA 1
ATOM 915 C C . TRP A 1 115 ? -2.360 -4.054 -5.070 1.00 94.50 115 TRP A C 1
ATOM 917 O O . TRP A 1 115 ? -2.974 -3.021 -5.343 1.00 94.50 115 TRP A O 1
ATOM 927 N N . VAL A 1 116 ? -2.750 -5.240 -5.534 1.00 93.81 116 VAL A N 1
ATOM 928 C CA . VAL A 1 116 ? -4.005 -5.453 -6.265 1.00 93.81 116 VAL A CA 1
ATOM 929 C C . VAL A 1 116 ? -5.201 -5.476 -5.312 1.00 93.81 116 VAL A C 1
ATOM 931 O O . VAL A 1 116 ? -6.235 -4.897 -5.645 1.00 93.81 116 VAL A O 1
ATOM 934 N N . TRP A 1 117 ? -5.064 -6.075 -4.129 1.00 94.4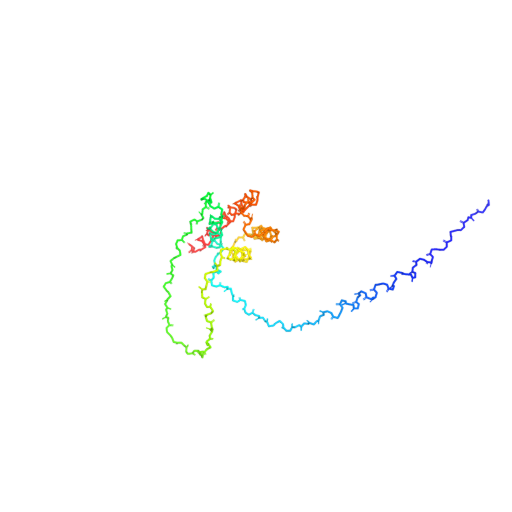4 117 TRP A N 1
ATOM 935 C CA . TRP A 1 117 ? -6.159 -6.218 -3.166 1.00 94.44 117 TRP A CA 1
ATOM 936 C C . TRP A 1 117 ? -6.406 -4.995 -2.289 1.00 94.44 117 TRP A C 1
ATOM 938 O O . TRP A 1 117 ? -7.537 -4.804 -1.845 1.00 94.44 117 TRP A O 1
ATOM 948 N N . LEU A 1 118 ? -5.396 -4.149 -2.050 1.00 95.31 118 LEU A N 1
ATOM 949 C CA . LEU A 1 118 ? -5.512 -2.974 -1.173 1.00 95.31 118 LEU A CA 1
ATOM 950 C C . LEU A 1 118 ? -6.774 -2.123 -1.414 1.00 95.31 118 LEU A C 1
ATOM 952 O O . LEU A 1 118 ? -7.407 -1.749 -0.428 1.00 95.31 118 LEU A O 1
ATOM 956 N N . PRO A 1 119 ? -7.179 -1.791 -2.658 1.00 95.44 119 PRO A N 1
ATOM 957 C CA . PRO A 1 119 ? -8.387 -0.999 -2.887 1.00 95.44 119 PRO A CA 1
ATOM 958 C C . PRO A 1 119 ? -9.668 -1.710 -2.445 1.00 95.44 119 PRO A C 1
ATOM 960 O O . PRO A 1 119 ? -10.552 -1.064 -1.889 1.00 95.44 119 PRO A O 1
ATOM 963 N N . THR A 1 120 ? -9.758 -3.023 -2.675 1.00 93.44 120 THR A N 1
ATOM 964 C CA . THR A 1 120 ? -10.902 -3.845 -2.259 1.00 93.44 120 THR A CA 1
ATOM 965 C C . THR A 1 120 ? -10.955 -3.942 -0.739 1.00 93.44 120 THR A C 1
ATOM 967 O O . THR A 1 120 ? -11.970 -3.596 -0.148 1.00 93.44 120 THR A O 1
ATOM 970 N N . LEU A 1 121 ? -9.831 -4.280 -0.101 1.00 93.75 121 LEU A N 1
ATOM 971 C CA . LEU A 1 121 ? -9.723 -4.338 1.360 1.00 93.75 121 LEU A CA 1
ATOM 972 C C . LEU A 1 121 ? -10.035 -2.984 2.012 1.00 93.75 121 LEU A C 1
ATOM 974 O O . LEU A 1 121 ? -10.684 -2.921 3.048 1.00 93.75 121 LEU A O 1
ATOM 978 N N . ALA A 1 122 ? -9.606 -1.875 1.406 1.00 93.00 122 ALA A N 1
ATOM 979 C CA . ALA A 1 122 ? -9.942 -0.544 1.898 1.00 93.00 122 ALA A CA 1
ATOM 980 C C . ALA A 1 122 ? -11.448 -0.259 1.810 1.00 93.00 122 ALA A C 1
ATOM 982 O O . ALA A 1 122 ? -11.995 0.358 2.724 1.00 93.00 122 ALA A O 1
ATOM 983 N N . ALA A 1 123 ? -12.113 -0.706 0.741 1.00 90.75 123 ALA A N 1
ATOM 984 C CA . ALA A 1 123 ? -13.554 -0.539 0.547 1.00 90.75 123 ALA A CA 1
ATOM 985 C C . ALA A 1 123 ? -14.400 -1.361 1.537 1.00 90.75 123 ALA A C 1
ATOM 987 O O . ALA A 1 123 ? -15.550 -1.011 1.786 1.00 90.75 123 ALA A O 1
ATOM 988 N N . GLU A 1 124 ? -13.829 -2.410 2.132 1.00 91.56 124 GLU A N 1
ATOM 989 C CA . GLU A 1 124 ? -14.444 -3.193 3.213 1.00 91.56 124 GLU A CA 1
ATOM 990 C C . GLU A 1 124 ? -14.373 -2.476 4.582 1.00 91.56 124 GLU A C 1
ATOM 992 O O . GLU A 1 124 ? -14.970 -2.930 5.555 1.00 91.56 124 GLU A O 1
ATOM 997 N N . THR A 1 125 ? -13.670 -1.339 4.680 1.00 90.81 125 THR A N 1
ATOM 998 C CA . THR A 1 125 ? -13.579 -0.523 5.907 1.00 90.81 125 THR A CA 1
ATOM 999 C C . THR A 1 125 ? -14.536 0.670 5.891 1.00 90.81 125 THR A C 1
ATOM 1001 O O . THR A 1 125 ? -14.896 1.168 4.833 1.00 90.81 125 THR A O 1
ATOM 1004 N N . ASP A 1 126 ? -14.814 1.266 7.055 1.00 89.75 126 ASP A N 1
ATOM 1005 C CA . ASP A 1 126 ? -15.573 2.528 7.174 1.00 89.75 126 ASP A CA 1
ATOM 1006 C C . ASP A 1 126 ? -14.752 3.800 6.849 1.00 89.75 126 ASP A C 1
ATOM 1008 O O . ASP A 1 126 ? -15.013 4.905 7.357 1.00 89.75 126 ASP A O 1
ATOM 1012 N N . LEU A 1 127 ? -13.683 3.685 6.059 1.00 91.00 127 LEU A N 1
ATOM 1013 C CA . LEU A 1 127 ? -12.942 4.851 5.577 1.00 91.00 127 LEU A CA 1
ATOM 1014 C C . LEU A 1 127 ? -13.804 5.677 4.600 1.00 91.00 127 LEU A C 1
ATOM 1016 O O . LEU A 1 127 ? -14.693 5.151 3.940 1.00 91.00 127 LEU A O 1
ATOM 1020 N N . PRO A 1 128 ? -13.591 7.002 4.509 1.00 91.62 128 PRO A N 1
ATOM 1021 C CA . PRO A 1 128 ? -14.353 7.816 3.572 1.00 91.62 128 PRO A CA 1
ATOM 1022 C C . PRO A 1 128 ? -13.928 7.521 2.127 1.00 91.62 128 PRO A C 1
ATOM 1024 O O . PRO A 1 128 ? -12.758 7.247 1.862 1.00 91.62 128 PRO A O 1
ATOM 1027 N N . GLU A 1 129 ? -14.854 7.694 1.182 1.00 90.69 129 GLU A N 1
ATOM 1028 C CA . GLU A 1 129 ? -14.642 7.430 -0.251 1.00 90.69 129 GLU A CA 1
ATOM 1029 C C . GLU A 1 129 ? -13.402 8.143 -0.824 1.00 90.69 129 GLU A C 1
ATOM 1031 O O . GLU A 1 129 ? -12.659 7.579 -1.623 1.00 90.69 129 GLU A O 1
ATOM 1036 N N . GLU A 1 130 ? -13.114 9.372 -0.381 1.00 93.69 130 GLU A N 1
ATOM 1037 C CA . GLU A 1 130 ? -11.895 10.097 -0.769 1.00 93.69 130 GLU A CA 1
ATOM 1038 C C . GLU A 1 130 ? -10.616 9.313 -0.419 1.00 93.69 130 GLU A C 1
ATOM 1040 O O . GLU A 1 130 ? -9.654 9.299 -1.189 1.00 93.69 130 GLU A O 1
ATOM 1045 N N . THR A 1 131 ? -10.614 8.623 0.724 1.00 93.94 131 THR A N 1
ATOM 1046 C CA . THR A 1 131 ? -9.492 7.781 1.154 1.00 93.94 131 THR A CA 1
ATOM 1047 C C . THR A 1 131 ? -9.416 6.507 0.316 1.00 93.94 131 THR A C 1
ATOM 1049 O O . THR A 1 131 ? -8.333 6.191 -0.172 1.00 93.94 131 THR A O 1
ATOM 1052 N N . TRP A 1 132 ? -10.542 5.841 0.033 1.00 92.50 132 TRP A N 1
ATOM 1053 C CA . TRP A 1 132 ? -10.572 4.697 -0.893 1.00 92.50 132 TRP A CA 1
ATOM 1054 C C . TRP A 1 132 ? -10.020 5.065 -2.274 1.00 92.50 132 TRP A C 1
ATOM 1056 O O . TRP A 1 132 ? -9.168 4.367 -2.825 1.00 92.50 132 TRP A O 1
ATOM 1066 N N . ASN A 1 133 ? -10.441 6.212 -2.811 1.00 92.88 133 ASN A N 1
ATOM 1067 C CA . ASN A 1 133 ? -9.987 6.718 -4.103 1.00 92.88 133 ASN A CA 1
ATOM 1068 C C . ASN A 1 133 ? -8.482 7.008 -4.113 1.00 92.88 133 ASN A C 1
ATOM 1070 O O . ASN A 1 133 ? -7.806 6.727 -5.108 1.00 92.88 133 ASN A O 1
ATOM 1074 N N . ALA A 1 134 ? -7.942 7.535 -3.012 1.00 95.69 134 ALA A N 1
ATOM 1075 C CA . ALA A 1 134 ? -6.510 7.751 -2.870 1.00 95.69 134 ALA A CA 1
ATOM 1076 C C . ALA A 1 134 ? -5.725 6.431 -2.816 1.00 95.69 134 ALA A C 1
ATOM 1078 O O . ALA A 1 134 ? -4.724 6.298 -3.517 1.00 95.69 134 ALA A O 1
ATOM 1079 N N . ILE A 1 135 ? -6.198 5.438 -2.057 1.00 95.88 135 ILE A N 1
ATOM 1080 C CA . ILE A 1 135 ? -5.586 4.101 -1.981 1.00 95.88 135 ILE A CA 1
ATOM 1081 C C . ILE A 1 135 ? -5.596 3.430 -3.361 1.00 95.88 135 ILE A C 1
ATOM 1083 O O . ILE A 1 135 ? -4.574 2.912 -3.820 1.00 95.88 135 ILE A O 1
ATOM 1087 N N . ALA A 1 136 ? -6.719 3.516 -4.077 1.00 95.38 136 ALA A N 1
ATOM 1088 C CA . ALA A 1 136 ? -6.840 3.014 -5.439 1.00 95.38 136 ALA A CA 1
ATOM 1089 C C . ALA A 1 136 ? -5.887 3.727 -6.413 1.00 95.38 136 ALA A C 1
ATOM 1091 O O . ALA A 1 136 ? -5.329 3.096 -7.311 1.00 95.38 136 ALA A O 1
ATOM 1092 N N . ALA A 1 137 ? -5.676 5.037 -6.248 1.00 96.56 137 ALA A N 1
ATOM 1093 C CA . ALA A 1 137 ? -4.723 5.789 -7.059 1.00 96.56 137 ALA A CA 1
ATOM 1094 C C . ALA A 1 137 ? -3.277 5.340 -6.810 1.00 96.56 137 ALA A C 1
ATOM 1096 O O . ALA A 1 137 ? -2.577 5.055 -7.780 1.00 96.56 137 ALA A O 1
ATOM 1097 N N . ILE A 1 138 ? -2.863 5.205 -5.546 1.00 96.31 138 ILE A N 1
ATOM 1098 C CA . ILE A 1 138 ? -1.522 4.725 -5.170 1.00 96.31 138 ILE A CA 1
ATOM 1099 C C . ILE A 1 138 ? -1.284 3.320 -5.734 1.00 96.31 138 ILE A C 1
ATOM 1101 O O . ILE A 1 138 ? -0.249 3.069 -6.348 1.00 96.31 138 ILE A O 1
ATOM 1105 N N . SER A 1 139 ? -2.269 2.431 -5.599 1.00 95.62 139 SER A N 1
ATOM 1106 C CA . SER A 1 139 ? -2.191 1.050 -6.092 1.00 95.62 139 SER A CA 1
ATOM 1107 C C . SER A 1 139 ? -2.000 0.994 -7.611 1.00 95.62 139 SER A C 1
ATOM 1109 O O . SER A 1 139 ? -1.131 0.283 -8.112 1.00 95.62 139 SER A O 1
ATOM 1111 N N . ARG A 1 140 ? -2.741 1.814 -8.370 1.00 95.94 140 ARG A N 1
ATOM 1112 C CA . ARG A 1 140 ? -2.552 1.927 -9.828 1.00 95.94 140 ARG A CA 1
ATOM 1113 C C . ARG A 1 140 ? -1.187 2.496 -10.203 1.00 95.94 140 ARG A C 1
ATOM 1115 O O . ARG A 1 140 ? -0.607 2.072 -11.199 1.00 95.94 140 ARG A O 1
ATOM 1122 N N . GLU A 1 141 ? -0.690 3.461 -9.436 1.00 94.31 141 GLU A N 1
ATOM 1123 C CA . GLU A 1 141 ? 0.629 4.053 -9.655 1.00 94.31 141 GLU A CA 1
ATOM 1124 C C . GLU A 1 141 ? 1.746 3.030 -9.404 1.00 94.31 141 GLU A C 1
ATOM 1126 O O . GLU A 1 141 ? 2.698 2.962 -10.182 1.00 94.31 141 GLU A O 1
ATOM 1131 N N . TRP A 1 142 ? 1.607 2.190 -8.371 1.00 93.00 142 TRP A N 1
ATOM 1132 C CA . TRP A 1 142 ? 2.512 1.065 -8.130 1.00 93.00 142 TRP A CA 1
ATOM 1133 C C . TRP A 1 142 ? 2.506 0.097 -9.320 1.00 93.00 142 TRP A C 1
ATOM 1135 O O . TRP A 1 142 ? 3.556 -0.180 -9.892 1.00 93.00 142 TRP A O 1
ATOM 1145 N N . GLN A 1 143 ? 1.321 -0.333 -9.769 1.00 91.50 143 GLN A N 1
ATOM 1146 C CA . GLN A 1 143 ? 1.170 -1.258 -10.902 1.00 91.50 143 GLN A CA 1
ATOM 1147 C C . GLN A 1 143 ? 1.693 -0.681 -12.227 1.00 91.50 143 GLN A C 1
ATOM 1149 O O . GLN A 1 143 ? 2.051 -1.425 -13.141 1.00 91.50 143 GLN A O 1
ATOM 1154 N N . ALA A 1 144 ? 1.679 0.643 -12.396 1.00 90.81 144 ALA A N 1
ATOM 1155 C CA . ALA A 1 144 ? 2.301 1.292 -13.547 1.00 90.81 144 ALA A CA 1
ATOM 1156 C C . ALA A 1 144 ? 3.830 1.179 -13.469 1.00 90.81 144 ALA A C 1
ATOM 1158 O O . ALA A 1 144 ? 4.455 0.733 -14.429 1.00 90.81 144 ALA A O 1
ATOM 1159 N N . ARG A 1 145 ? 4.416 1.487 -12.305 1.00 90.06 145 ARG A N 1
ATOM 1160 C CA . ARG A 1 145 ? 5.863 1.371 -12.082 1.00 90.06 145 ARG A CA 1
ATOM 1161 C C . ARG A 1 145 ? 6.365 -0.062 -12.192 1.00 90.06 145 ARG A C 1
ATOM 1163 O O . ARG A 1 145 ? 7.386 -0.276 -12.827 1.00 90.06 145 ARG A O 1
ATOM 1170 N N . GLU A 1 146 ? 5.652 -1.035 -11.634 1.00 88.25 146 GLU A N 1
ATOM 1171 C CA . GLU A 1 146 ? 6.003 -2.459 -11.732 1.00 88.25 146 GLU A CA 1
ATOM 1172 C C . GLU A 1 146 ? 5.995 -2.956 -13.191 1.00 88.25 146 GLU A C 1
ATOM 1174 O O . GLU A 1 146 ? 6.851 -3.731 -13.611 1.00 88.25 146 GLU A O 1
ATOM 1179 N N . ARG A 1 147 ? 5.061 -2.476 -14.020 1.00 85.88 147 ARG A N 1
ATOM 1180 C CA . ARG A 1 147 ? 5.051 -2.817 -15.453 1.00 85.88 147 ARG A CA 1
ATOM 1181 C C . ARG A 1 147 ? 6.233 -2.221 -16.216 1.00 85.88 147 ARG A C 1
ATOM 1183 O O . ARG A 1 147 ? 6.661 -2.797 -17.215 1.00 85.88 147 ARG A O 1
ATOM 1190 N N . GLU A 1 148 ? 6.743 -1.078 -15.770 1.00 85.81 148 GLU A N 1
ATOM 1191 C CA . GLU A 1 148 ? 7.895 -0.398 -16.372 1.00 85.81 148 GLU A CA 1
ATOM 1192 C C . GLU A 1 148 ? 9.238 -0.920 -15.829 1.00 85.81 148 GLU A C 1
ATOM 1194 O O . GLU A 1 148 ? 10.242 -0.936 -16.547 1.00 85.81 148 GLU A O 1
ATOM 1199 N N . LEU A 1 149 ? 9.259 -1.373 -14.575 1.00 79.88 149 LEU A N 1
ATOM 1200 C CA . LEU A 1 149 ? 10.439 -1.788 -13.827 1.00 79.88 149 LEU A CA 1
ATOM 1201 C C . LEU A 1 149 ? 10.232 -3.193 -13.261 1.00 79.88 149 LEU A C 1
ATOM 1203 O O . LEU A 1 149 ? 9.340 -3.416 -12.453 1.00 79.88 149 LEU A O 1
ATOM 1207 N N . ALA A 1 150 ? 11.125 -4.127 -13.592 1.00 81.88 150 ALA A N 1
ATOM 1208 C CA . ALA A 1 150 ? 11.144 -5.427 -12.922 1.00 81.88 150 ALA A CA 1
ATOM 1209 C C . ALA A 1 150 ? 11.235 -5.252 -11.393 1.00 81.88 150 ALA A C 1
ATOM 1211 O O . ALA A 1 150 ? 11.929 -4.347 -10.924 1.00 81.88 150 ALA A O 1
ATOM 1212 N N . TRP A 1 151 ? 10.601 -6.148 -10.628 1.00 79.31 151 TRP A N 1
ATOM 1213 C CA . TRP A 1 151 ? 10.650 -6.179 -9.156 1.00 79.31 151 TRP A CA 1
ATOM 1214 C C . TRP A 1 151 ? 12.071 -5.979 -8.597 1.00 79.31 151 TRP A C 1
ATOM 1216 O O . TRP A 1 151 ? 12.305 -5.178 -7.686 1.00 79.31 151 TRP A O 1
ATOM 1226 N N . ASP A 1 152 ? 13.051 -6.629 -9.229 1.00 81.50 152 ASP A N 1
ATOM 1227 C CA . ASP A 1 152 ? 14.467 -6.545 -8.870 1.00 81.50 152 ASP A CA 1
ATOM 1228 C C . ASP A 1 152 ? 15.078 -5.155 -9.054 1.00 81.50 152 ASP A C 1
ATOM 1230 O O . ASP A 1 152 ? 16.162 -4.913 -8.553 1.00 81.50 152 ASP A O 1
ATOM 1234 N N . ARG A 1 153 ? 14.417 -4.216 -9.727 1.00 82.19 153 ARG A N 1
ATOM 1235 C CA . ARG A 1 153 ? 14.884 -2.830 -9.893 1.00 82.19 153 ARG A CA 1
ATOM 1236 C C . ARG A 1 153 ? 14.004 -1.807 -9.193 1.00 82.19 153 ARG A C 1
ATOM 1238 O O . ARG A 1 153 ? 14.435 -0.671 -9.017 1.00 82.19 153 ARG A O 1
ATOM 1245 N N . LEU A 1 154 ? 12.802 -2.200 -8.774 1.00 75.56 154 LEU A N 1
ATOM 1246 C CA . LEU A 1 154 ? 11.817 -1.297 -8.182 1.00 75.56 154 LEU A CA 1
ATOM 1247 C C . LEU A 1 154 ? 12.359 -0.602 -6.921 1.00 75.56 154 LEU A C 1
ATOM 1249 O O . LEU A 1 154 ? 12.089 0.570 -6.689 1.00 75.56 154 LEU A O 1
ATOM 1253 N N . ALA A 1 155 ? 13.172 -1.302 -6.127 1.00 74.56 155 ALA A N 1
ATOM 1254 C CA . ALA A 1 155 ? 13.786 -0.740 -4.926 1.00 74.56 155 ALA A CA 1
ATOM 1255 C C . ALA A 1 155 ? 15.176 -0.125 -5.150 1.00 74.56 155 ALA A C 1
ATOM 1257 O O . ALA A 1 155 ? 15.717 0.466 -4.215 1.00 74.56 155 ALA A O 1
ATOM 1258 N N . ASP A 1 156 ? 15.764 -0.252 -6.341 1.00 80.94 156 ASP A N 1
ATOM 1259 C CA . ASP A 1 156 ? 17.120 0.236 -6.629 1.00 80.94 156 ASP A CA 1
ATOM 1260 C C . ASP A 1 156 ? 17.112 1.709 -7.070 1.00 80.94 156 ASP A C 1
ATOM 1262 O O . ASP A 1 156 ? 18.078 2.430 -6.828 1.00 80.94 156 ASP A O 1
ATOM 1266 N N . ASP A 1 157 ? 16.009 2.169 -7.663 1.00 84.44 157 ASP A N 1
ATOM 1267 C CA . ASP A 1 157 ? 15.785 3.572 -8.006 1.00 84.44 157 ASP A CA 1
ATOM 1268 C C . ASP A 1 157 ? 15.383 4.386 -6.764 1.00 84.44 157 ASP A C 1
ATOM 1270 O O . ASP A 1 157 ? 14.358 4.120 -6.135 1.00 84.44 157 ASP A O 1
ATOM 1274 N N . ASP A 1 158 ? 16.179 5.400 -6.408 1.00 87.12 158 ASP A N 1
ATOM 1275 C CA . ASP A 1 158 ? 15.962 6.199 -5.195 1.00 87.12 158 ASP A CA 1
ATOM 1276 C C . ASP A 1 158 ? 14.618 6.944 -5.215 1.00 87.12 158 ASP A C 1
ATOM 1278 O O . ASP A 1 158 ? 13.964 7.055 -4.175 1.00 87.12 158 ASP A O 1
ATOM 1282 N N . ALA A 1 159 ? 14.172 7.416 -6.384 1.00 88.56 159 ALA A N 1
ATOM 1283 C CA . ALA A 1 159 ? 12.883 8.092 -6.517 1.00 88.56 159 ALA A CA 1
ATOM 1284 C C . ALA A 1 159 ? 11.716 7.121 -6.281 1.00 88.56 159 ALA A C 1
ATOM 1286 O O . ALA A 1 159 ? 10.783 7.440 -5.541 1.00 88.56 159 ALA A O 1
ATOM 1287 N N . THR A 1 160 ? 11.790 5.916 -6.846 1.00 87.06 160 THR A N 1
ATOM 1288 C CA . THR A 1 160 ? 10.803 4.850 -6.642 1.00 87.06 160 THR A CA 1
ATOM 1289 C C . THR A 1 160 ? 10.810 4.360 -5.200 1.00 87.06 160 THR A C 1
ATOM 1291 O O . THR A 1 160 ? 9.746 4.243 -4.594 1.00 87.06 160 THR A O 1
ATOM 1294 N N . ARG A 1 161 ? 11.990 4.167 -4.599 1.00 86.69 161 ARG A N 1
ATOM 1295 C CA . ARG A 1 161 ? 12.127 3.802 -3.183 1.00 86.69 161 ARG A CA 1
ATOM 1296 C C . ARG A 1 161 ? 11.505 4.864 -2.279 1.00 86.69 161 ARG A C 1
ATOM 1298 O O . ARG A 1 161 ? 10.741 4.535 -1.372 1.00 86.69 161 ARG A O 1
ATOM 1305 N N . GLN A 1 162 ? 11.786 6.142 -2.535 1.00 89.56 162 GLN A N 1
ATOM 1306 C CA . GLN A 1 162 ? 11.206 7.248 -1.776 1.00 89.56 162 GLN A CA 1
ATOM 1307 C C . GLN A 1 162 ? 9.684 7.303 -1.934 1.00 89.56 162 GLN A C 1
ATOM 1309 O O . GLN A 1 162 ? 8.978 7.461 -0.939 1.00 89.56 162 GLN A O 1
ATOM 1314 N N . TRP A 1 163 ? 9.176 7.152 -3.157 1.00 91.81 163 TRP A N 1
ATOM 1315 C CA . TRP A 1 163 ? 7.741 7.126 -3.424 1.00 91.81 163 TRP A CA 1
ATOM 1316 C C . TRP A 1 163 ? 7.050 5.956 -2.713 1.00 91.81 163 TRP A C 1
ATOM 1318 O O . TRP A 1 163 ? 6.023 6.156 -2.062 1.00 91.81 163 TRP A O 1
ATOM 1328 N N . TRP A 1 164 ? 7.635 4.757 -2.762 1.00 90.31 164 TRP A N 1
ATOM 1329 C CA . TRP A 1 164 ? 7.094 3.577 -2.089 1.00 90.31 164 TRP A CA 1
ATOM 1330 C C . TRP A 1 164 ? 7.066 3.791 -0.571 1.00 90.31 164 TRP A C 1
ATOM 1332 O O . TRP A 1 164 ? 6.029 3.594 0.059 1.00 90.31 164 TRP A O 1
ATOM 1342 N N . ARG A 1 165 ? 8.148 4.327 0.012 1.00 89.94 165 ARG A N 1
ATOM 1343 C CA . ARG A 1 165 ? 8.195 4.694 1.435 1.00 89.94 165 ARG A CA 1
ATOM 1344 C C . ARG A 1 165 ? 7.078 5.668 1.821 1.00 89.94 165 ARG A C 1
ATOM 1346 O O . ARG A 1 165 ? 6.395 5.444 2.815 1.00 89.94 165 ARG A O 1
ATOM 1353 N N . GLN A 1 166 ? 6.893 6.749 1.062 1.00 92.25 166 GLN A N 1
ATOM 1354 C CA . GLN A 1 166 ? 5.849 7.745 1.344 1.00 92.25 166 GLN A CA 1
ATOM 1355 C C . GLN A 1 166 ? 4.443 7.153 1.215 1.00 92.25 166 GLN A C 1
ATOM 1357 O O . GLN A 1 166 ? 3.570 7.445 2.030 1.00 92.25 166 GLN A O 1
ATOM 1362 N N . SER A 1 167 ? 4.246 6.281 0.227 1.00 93.56 167 SER A N 1
ATOM 1363 C CA . SER A 1 167 ? 2.989 5.564 0.031 1.00 93.56 167 SER A CA 1
ATOM 1364 C C . SER A 1 167 ? 2.672 4.665 1.223 1.00 93.56 167 SER A C 1
ATOM 1366 O O . SER A 1 167 ? 1.560 4.715 1.735 1.00 93.56 167 SER A O 1
ATOM 1368 N N . LEU A 1 168 ? 3.656 3.914 1.729 1.00 93.00 168 LEU A N 1
ATOM 1369 C CA . LEU A 1 168 ? 3.482 3.057 2.906 1.00 93.00 168 LEU A CA 1
ATOM 1370 C C . LEU A 1 168 ? 3.202 3.851 4.183 1.00 93.00 168 LEU A C 1
ATOM 1372 O O . LEU A 1 168 ? 2.356 3.436 4.963 1.00 93.00 168 LEU A O 1
ATOM 1376 N N . ILE A 1 169 ? 3.848 5.005 4.384 1.00 91.50 169 ILE A N 1
ATOM 1377 C CA . ILE A 1 169 ? 3.551 5.887 5.529 1.00 91.50 169 ILE A CA 1
ATOM 1378 C C . ILE A 1 169 ? 2.087 6.332 5.489 1.00 91.50 169 ILE A C 1
ATOM 1380 O O . ILE A 1 169 ? 1.377 6.223 6.484 1.00 91.50 169 ILE A O 1
ATOM 1384 N N . ARG A 1 170 ? 1.618 6.783 4.322 1.00 93.69 170 ARG A N 1
ATOM 1385 C CA . ARG A 1 170 ? 0.224 7.194 4.152 1.00 93.69 170 ARG A CA 1
ATOM 1386 C C . ARG A 1 170 ? -0.748 6.034 4.375 1.00 93.69 170 ARG A C 1
ATOM 1388 O O . ARG A 1 170 ? -1.729 6.204 5.089 1.00 93.69 170 ARG A O 1
ATOM 1395 N N . LEU A 1 171 ? -0.476 4.873 3.778 1.00 94.56 171 LEU A N 1
ATOM 1396 C CA . LEU A 1 171 ? -1.302 3.679 3.957 1.00 94.56 171 LEU A CA 1
ATOM 1397 C C . LEU A 1 171 ? -1.353 3.254 5.427 1.00 94.56 171 LEU A C 1
ATOM 1399 O O . LEU A 1 171 ? -2.412 2.859 5.905 1.00 94.56 171 LEU A O 1
ATOM 1403 N N . ALA A 1 172 ? -0.244 3.383 6.157 1.00 92.62 172 ALA A N 1
ATOM 1404 C CA . ALA A 1 172 ? -0.196 3.071 7.578 1.00 92.62 172 ALA A CA 1
ATOM 1405 C C . ALA A 1 172 ? -1.079 4.016 8.410 1.00 92.62 172 ALA A C 1
ATOM 1407 O O . ALA A 1 172 ? -1.795 3.570 9.307 1.00 92.62 172 ALA A O 1
ATOM 1408 N N . ASP A 1 173 ? -1.084 5.311 8.089 1.00 91.94 173 ASP A N 1
ATOM 1409 C CA . ASP A 1 173 ? -1.992 6.272 8.723 1.00 91.94 173 ASP A CA 1
ATOM 1410 C C . ASP A 1 173 ? -3.464 5.963 8.398 1.00 91.94 173 ASP A C 1
ATOM 1412 O O . ASP A 1 173 ? -4.327 6.039 9.276 1.00 91.94 1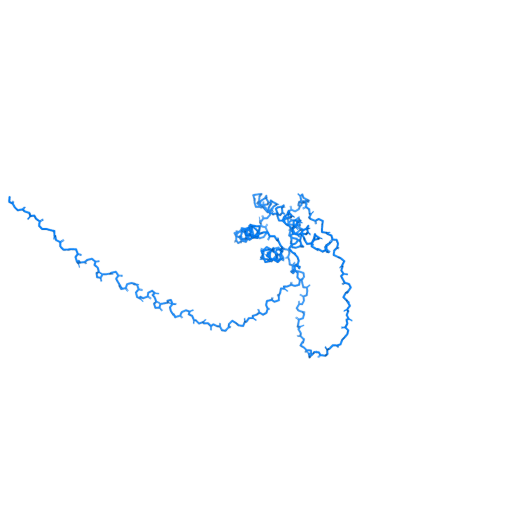73 ASP A O 1
ATOM 1416 N N . ASP A 1 174 ? -3.765 5.576 7.156 1.00 93.44 174 ASP A N 1
ATOM 1417 C CA . ASP A 1 174 ? -5.111 5.172 6.733 1.00 93.44 174 ASP A CA 1
ATOM 1418 C C . ASP A 1 174 ? -5.580 3.912 7.480 1.00 93.44 174 ASP A C 1
ATOM 1420 O O . ASP A 1 174 ? -6.695 3.884 8.002 1.00 93.44 174 ASP A O 1
ATOM 1424 N N . ALA A 1 175 ? -4.709 2.911 7.615 1.00 92.25 175 ALA A N 1
ATOM 1425 C CA . ALA A 1 175 ? -5.003 1.666 8.321 1.00 92.25 175 ALA A CA 1
ATOM 1426 C C . ALA A 1 175 ? -5.154 1.864 9.839 1.00 92.25 175 ALA A C 1
ATOM 1428 O O . ALA A 1 175 ? -6.023 1.252 10.462 1.00 92.25 175 ALA A O 1
ATOM 1429 N N . ARG A 1 176 ? -4.393 2.781 10.454 1.00 90.31 176 ARG A N 1
ATOM 1430 C CA . ARG A 1 176 ? -4.624 3.156 11.860 1.00 90.31 176 ARG A CA 1
ATOM 1431 C C . ARG A 1 176 ? -6.023 3.738 12.046 1.00 90.31 176 ARG A C 1
ATOM 1433 O O . ARG A 1 176 ? -6.754 3.329 12.941 1.00 90.31 176 ARG A O 1
ATOM 1440 N N . ARG A 1 177 ? -6.420 4.650 11.152 1.00 89.25 177 ARG A N 1
ATOM 1441 C CA . ARG A 1 177 ? -7.749 5.274 11.190 1.00 89.25 177 ARG A CA 1
ATOM 1442 C C . ARG A 1 177 ? -8.879 4.269 10.982 1.00 89.25 177 ARG A C 1
ATOM 1444 O O . ARG A 1 177 ? -9.944 4.472 11.563 1.00 89.25 177 ARG A O 1
ATOM 1451 N N . SER A 1 178 ? -8.683 3.220 10.178 1.00 88.88 178 SER A N 1
ATOM 1452 C CA . SER A 1 178 ? -9.692 2.160 10.058 1.00 88.88 178 SER A CA 1
ATOM 1453 C C . SER A 1 178 ? -9.834 1.365 11.358 1.00 88.88 178 SER A C 1
ATOM 1455 O O . SER A 1 178 ? -10.958 1.158 11.800 1.00 88.88 178 SER A O 1
ATOM 1457 N N . LEU A 1 179 ? -8.725 1.003 12.015 1.00 87.62 179 LEU A N 1
ATOM 1458 C CA . LEU A 1 179 ? -8.758 0.246 13.275 1.00 87.62 179 LEU A CA 1
ATOM 1459 C C . LEU A 1 179 ? -9.398 1.036 14.422 1.00 87.62 179 LEU A C 1
ATOM 1461 O O . LEU A 1 179 ? -10.238 0.502 15.143 1.00 87.62 179 LEU A O 1
ATOM 1465 N N . ASP A 1 180 ? -9.049 2.318 14.567 1.00 85.31 180 ASP A N 1
ATOM 1466 C CA . ASP A 1 180 ? -9.618 3.184 15.608 1.00 85.31 180 ASP A CA 1
ATOM 1467 C C . ASP A 1 180 ? -11.147 3.280 15.495 1.00 85.31 180 ASP A C 1
ATOM 1469 O O . ASP A 1 180 ? -11.853 3.314 16.505 1.00 85.31 180 ASP A O 1
ATOM 1473 N N . LYS A 1 181 ? -11.675 3.296 14.263 1.00 79.31 181 LYS A N 1
ATOM 1474 C CA . LYS A 1 181 ? -13.121 3.291 14.019 1.00 79.31 181 LYS A CA 1
ATOM 1475 C C . LYS A 1 181 ? -13.762 1.956 14.379 1.00 79.31 181 LYS A C 1
ATOM 1477 O O . LYS A 1 181 ? -14.790 1.972 15.048 1.00 79.31 181 LYS A O 1
ATOM 1482 N N . THR A 1 182 ? -13.163 0.835 13.975 1.00 77.38 182 THR A N 1
ATOM 1483 C CA . THR A 1 182 ? -13.668 -0.503 14.319 1.00 77.38 182 THR A CA 1
ATOM 1484 C C . THR A 1 182 ? -13.753 -0.680 15.836 1.00 77.38 182 THR A C 1
ATOM 1486 O O . THR A 1 182 ? -14.821 -0.995 16.356 1.00 77.38 182 THR A O 1
ATOM 1489 N N . ASN A 1 183 ? -12.687 -0.337 16.565 1.00 75.44 183 ASN A N 1
ATOM 1490 C CA . ASN A 1 183 ? -12.660 -0.427 18.028 1.00 75.44 183 ASN A CA 1
ATOM 1491 C C . ASN A 1 183 ? -13.713 0.477 18.699 1.00 75.44 183 ASN A C 1
ATOM 1493 O O . ASN A 1 183 ? -14.290 0.120 19.724 1.00 75.44 183 ASN A O 1
ATOM 1497 N N . ALA A 1 184 ? -13.982 1.660 18.134 1.00 73.50 184 ALA A N 1
ATOM 1498 C CA . ALA A 1 184 ? -15.001 2.573 18.654 1.00 73.50 184 ALA A CA 1
ATOM 1499 C C . ALA A 1 184 ? -16.443 2.069 18.449 1.00 73.50 184 ALA A C 1
ATOM 1501 O O . ALA A 1 184 ? -17.339 2.502 19.178 1.00 73.50 184 ALA A O 1
ATOM 1502 N N . ILE A 1 185 ? -16.672 1.196 17.463 1.00 71.75 185 ILE A N 1
ATOM 1503 C CA . ILE A 1 185 ? -17.965 0.542 17.221 1.00 71.75 185 ILE A CA 1
ATOM 1504 C C . ILE A 1 185 ? -18.147 -0.633 18.186 1.00 71.75 185 ILE A C 1
ATOM 1506 O O . ILE A 1 185 ? -19.202 -0.743 18.798 1.00 71.75 185 ILE A O 1
ATOM 1510 N N . GLU A 1 186 ? -17.119 -1.464 18.376 1.00 72.06 186 GLU A N 1
ATOM 1511 C CA . GLU A 1 186 ? -17.177 -2.640 19.262 1.00 72.06 186 GLU A CA 1
ATOM 1512 C C . GLU A 1 186 ? -17.335 -2.286 20.754 1.00 72.06 186 GLU A C 1
ATOM 1514 O O . GLU A 1 186 ? -17.800 -3.104 21.544 1.00 72.06 186 GLU A O 1
ATOM 1519 N N . ALA A 1 187 ? -16.971 -1.065 21.155 1.00 65.44 187 ALA A N 1
ATOM 1520 C CA . ALA A 1 187 ? -17.083 -0.592 22.535 1.00 65.44 187 ALA A CA 1
ATOM 1521 C C . ALA A 1 187 ? -18.478 -0.042 22.929 1.00 65.44 187 ALA A C 1
ATOM 1523 O O . ALA A 1 187 ? -18.628 0.432 24.061 1.00 65.44 187 ALA A O 1
ATOM 1524 N N . GLN A 1 188 ? -19.465 -0.045 22.021 1.00 58.00 188 GLN A N 1
ATOM 1525 C CA . GLN A 1 188 ? -20.835 0.468 22.235 1.00 58.00 188 GLN A CA 1
ATOM 1526 C C . GLN A 1 188 ? -21.840 -0.655 22.493 1.00 58.00 188 GLN A C 1
ATOM 1528 O O . GLN A 1 188 ? -22.723 -0.436 23.356 1.00 58.00 188 GLN A O 1
#

Solvent-accessible surface area (backbone atoms only — not comparable to full-atom values): 12070 Å² total; per-residue (Å²): 138,83,86,82,82,86,83,82,93,74,82,81,74,82,80,66,69,74,67,58,63,61,58,55,58,62,66,70,74,69,77,76,76,67,83,74,72,77,69,79,80,71,74,59,95,83,63,59,93,43,43,49,54,40,48,42,51,48,52,48,50,47,26,73,70,58,74,47,83,88,62,88,72,71,84,69,78,82,75,76,77,70,79,80,77,79,78,80,87,77,97,68,85,85,71,84,71,76,78,73,70,90,65,80,72,53,66,68,59,48,47,50,51,45,48,65,42,47,39,59,38,39,65,76,41,94,58,56,68,72,56,37,54,48,48,39,48,52,30,51,52,50,57,51,49,51,74,76,30,58,74,92,47,45,57,70,40,66,69,49,37,52,50,52,52,55,50,50,53,52,47,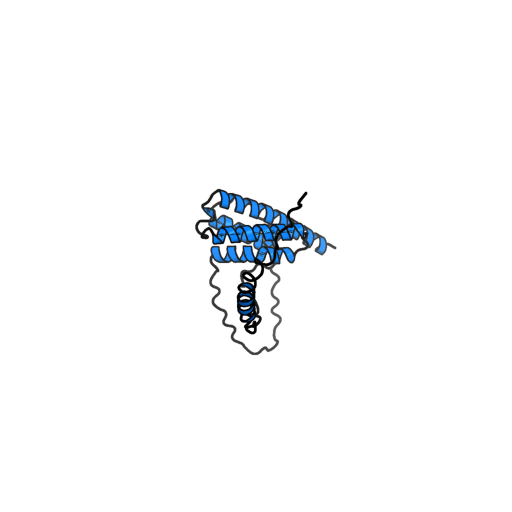42,56,53,31,50,55,42,51,58,50,53,56,63,58,77,75,110

Secondary structure (DSSP, 8-state):
--PPPPPP--SSSSSSTTTHHHHHHHHTS------------PPPTT--SSHHHHHHHHHHHHHHHH----S----PPP------------------------PPPPHHHHHHHHHHHHHHHHHTSS--HHHHHHHHHHHHHHHHHHHHS-HHHHTTSHHHHHHHHHHHHHHHHHHHHHHHHHHHHHT-

Radius of gyration: 27.67 Å; Cα contacts (8 Å, |Δi|>4): 96; chains: 1; bounding box: 41×84×85 Å